Protein AF-R4X278-F1 (afdb_monomer_lite)

Foldseek 3Di:
DDDDDDPPPPDDPPPDPPLCFPLNPDPAQDADALLLLLLLLLLLLVPDDLFQVLLQLCQLLVLLVHDPVLSLLLSLLSVVVSLCSPQAQFDHVVSSVVSSVVDDQDPDSQSSVVSNLVSLSNNLRLLVVLLVLCVVQVDDPPRDPVSVVVSQVSNCRHHHVNDDGGDSVSSNVVSCQCCPPPHSSVVSSVSSRSSVVSCVVSVVDDRGRGDPPRGDPPVSVVVSVVVSVVVVVVCSHPHHDDPPDDDDDDDDDDDDDDDDDDDDDDDDDDDDDDDDDDDDDDDD

Structure (mmCIF, N/CA/C/O backbone):
data_AF-R4X278-F1
#
_entry.id   AF-R4X278-F1
#
loop_
_atom_site.group_PDB
_atom_site.id
_atom_site.type_symbol
_atom_site.label_atom_id
_atom_site.label_alt_id
_atom_site.label_comp_id
_atom_site.label_asym_id
_atom_site.label_entity_id
_atom_site.label_seq_id
_atom_site.pdbx_PDB_ins_code
_atom_site.Cartn_x
_atom_site.Cartn_y
_atom_site.Cartn_z
_atom_site.occupancy
_atom_site.B_iso_or_equiv
_atom_site.auth_seq_id
_atom_site.auth_comp_id
_atom_site.auth_asym_id
_atom_site.auth_atom_id
_atom_site.pdbx_PDB_model_num
ATOM 1 N N . ALA A 1 1 ? 44.239 -4.809 53.813 1.00 46.56 1 ALA A N 1
ATOM 2 C CA . ALA A 1 1 ? 43.904 -3.980 52.643 1.00 46.56 1 ALA A CA 1
ATOM 3 C C . ALA A 1 1 ? 42.764 -4.659 51.892 1.00 46.56 1 ALA A C 1
ATOM 5 O O . ALA A 1 1 ? 43.000 -5.640 51.202 1.00 46.56 1 ALA A O 1
ATOM 6 N N . LEU A 1 2 ? 41.526 -4.216 52.129 1.00 38.91 2 LEU A N 1
ATOM 7 C CA . LEU A 1 2 ? 40.391 -4.497 51.248 1.00 38.91 2 LEU A CA 1
ATOM 8 C C . LEU A 1 2 ? 40.407 -3.449 50.131 1.00 38.91 2 LEU A C 1
ATOM 10 O O . LEU A 1 2 ? 40.604 -2.276 50.438 1.00 38.91 2 LEU A O 1
ATOM 14 N N . CYS A 1 3 ? 40.176 -3.867 48.888 1.00 36.56 3 CYS A N 1
ATOM 15 C CA . CYS A 1 3 ? 39.104 -3.334 48.041 1.00 36.56 3 CYS A CA 1
ATOM 16 C C . CYS A 1 3 ? 39.063 -4.094 46.709 1.00 36.56 3 CYS A C 1
ATOM 18 O O . CYS A 1 3 ? 40.049 -4.188 45.983 1.00 36.56 3 CYS A O 1
ATOM 20 N N . CYS A 1 4 ? 37.888 -4.653 46.439 1.00 40.22 4 CYS A N 1
ATOM 21 C CA . CYS A 1 4 ? 37.488 -5.347 45.229 1.00 40.22 4 CYS A CA 1
ATOM 22 C C . CYS A 1 4 ? 37.537 -4.411 44.014 1.00 40.22 4 CYS A C 1
ATOM 24 O O . CYS A 1 4 ? 36.996 -3.308 44.075 1.00 40.22 4 CYS A O 1
ATOM 26 N N . VAL A 1 5 ? 38.079 -4.878 42.889 1.00 45.38 5 VAL A N 1
ATOM 27 C CA . VAL A 1 5 ? 37.794 -4.290 41.575 1.00 45.38 5 VAL A CA 1
ATOM 28 C C . VAL A 1 5 ? 36.967 -5.311 40.811 1.00 45.38 5 VAL A C 1
ATOM 30 O O . VAL A 1 5 ? 37.473 -6.322 40.331 1.00 45.38 5 VAL A O 1
ATOM 33 N N . LEU A 1 6 ? 35.660 -5.060 40.779 1.00 39.38 6 LEU A N 1
ATOM 34 C CA . LEU A 1 6 ? 34.736 -5.712 39.867 1.00 39.38 6 LEU A CA 1
ATOM 35 C C . LEU A 1 6 ? 35.141 -5.318 38.445 1.00 39.38 6 LEU A C 1
ATOM 37 O O . LEU A 1 6 ? 35.163 -4.135 38.105 1.00 39.38 6 LEU A O 1
ATOM 41 N N . ALA A 1 7 ? 35.467 -6.315 37.629 1.00 38.38 7 ALA A N 1
ATOM 42 C CA . ALA A 1 7 ? 35.544 -6.158 36.191 1.00 38.38 7 ALA A CA 1
ATOM 43 C C . ALA A 1 7 ? 34.135 -5.831 35.682 1.00 38.38 7 ALA A C 1
ATOM 45 O O . ALA A 1 7 ? 33.271 -6.702 35.598 1.00 38.38 7 ALA A O 1
ATOM 46 N N . VAL A 1 8 ? 33.893 -4.558 35.381 1.00 40.25 8 VAL A N 1
ATOM 47 C CA . VAL A 1 8 ? 32.763 -4.161 34.548 1.00 40.25 8 VAL A CA 1
ATOM 48 C C . VAL A 1 8 ? 33.128 -4.590 33.134 1.00 40.25 8 VAL A C 1
ATOM 50 O O . VAL A 1 8 ? 33.961 -3.969 32.477 1.00 40.25 8 VAL A O 1
ATOM 53 N N . THR A 1 9 ? 32.541 -5.693 32.681 1.00 36.94 9 THR A N 1
ATOM 54 C CA . THR A 1 9 ? 32.458 -6.000 31.257 1.00 36.94 9 THR A CA 1
ATOM 55 C C . THR A 1 9 ? 31.645 -4.880 30.620 1.00 36.94 9 THR A C 1
ATOM 57 O O . THR A 1 9 ? 30.428 -4.815 30.788 1.00 36.94 9 THR A O 1
ATOM 60 N N . SER A 1 10 ? 32.339 -3.952 29.964 1.00 33.22 10 SER A N 1
ATOM 61 C CA . SER A 1 10 ? 31.734 -2.972 29.073 1.00 33.22 10 SER A CA 1
ATOM 62 C C . SER A 1 10 ? 31.028 -3.744 27.967 1.00 33.22 10 SER A C 1
ATOM 64 O O . SER A 1 10 ? 31.679 -4.295 27.083 1.00 33.22 10 SER A O 1
ATOM 66 N N . SER A 1 11 ? 29.706 -3.840 28.055 1.00 35.47 11 SER A N 1
ATOM 67 C CA . SER A 1 11 ? 28.875 -4.263 26.939 1.00 35.47 11 SER A CA 1
ATOM 68 C C . SER A 1 11 ? 29.052 -3.231 25.831 1.00 35.47 11 SER A C 1
ATOM 70 O O . SER A 1 11 ? 28.619 -2.088 25.983 1.00 35.47 11 SER A O 1
ATOM 72 N N . ASP A 1 12 ? 29.721 -3.617 24.747 1.00 33.28 12 ASP A N 1
ATOM 73 C CA . ASP A 1 12 ? 29.687 -2.860 23.499 1.00 33.28 12 ASP A CA 1
ATOM 74 C C . ASP A 1 12 ? 28.222 -2.554 23.146 1.00 33.28 12 ASP A C 1
ATOM 76 O O . ASP A 1 12 ? 27.387 -3.469 23.162 1.00 33.28 12 ASP A O 1
ATOM 80 N N . PRO A 1 13 ? 27.860 -1.302 22.822 1.00 40.88 13 PRO A N 1
ATOM 81 C CA . PRO A 1 13 ? 26.586 -1.067 22.181 1.00 40.88 13 PRO A CA 1
ATOM 82 C C . PRO A 1 13 ? 26.631 -1.744 20.810 1.00 40.88 13 PRO A C 1
ATOM 84 O O . PRO A 1 13 ? 27.528 -1.510 20.005 1.00 40.88 13 PRO A O 1
ATOM 87 N N . GLN A 1 14 ? 25.649 -2.609 20.570 1.00 38.38 14 GLN A N 1
ATOM 88 C CA . GLN A 1 14 ? 25.346 -3.211 19.278 1.00 38.38 14 GLN A CA 1
ATOM 89 C C . GLN A 1 14 ? 25.137 -2.097 18.237 1.00 38.38 14 GLN A C 1
ATOM 91 O O . GLN A 1 14 ? 24.024 -1.617 18.028 1.00 38.38 14 GLN A O 1
ATOM 96 N N . THR A 1 15 ? 26.203 -1.679 17.560 1.00 40.69 15 THR A N 1
ATOM 97 C CA . THR A 1 15 ? 26.120 -0.869 16.342 1.00 40.69 15 THR A CA 1
ATOM 98 C C . THR A 1 15 ? 25.761 -1.802 15.189 1.00 40.69 15 THR A C 1
ATOM 100 O O . THR A 1 15 ? 26.579 -2.138 14.335 1.00 40.69 15 THR A O 1
ATOM 103 N N . GLY A 1 16 ? 24.516 -2.283 15.191 1.00 36.75 16 GLY A N 1
ATOM 104 C CA . GLY A 1 16 ? 23.904 -2.752 13.955 1.00 36.75 16 GLY A CA 1
ATOM 105 C C . GLY A 1 16 ? 23.825 -1.580 12.968 1.00 36.75 16 GLY A C 1
ATOM 106 O O . GLY A 1 16 ? 23.730 -0.429 13.408 1.00 36.75 16 GLY A O 1
ATOM 107 N N . PRO A 1 17 ? 23.890 -1.825 11.648 1.00 35.50 17 PRO A N 1
ATOM 108 C CA . PRO A 1 17 ? 23.679 -0.766 10.670 1.00 35.50 17 PRO A CA 1
ATOM 109 C C . PRO A 1 17 ? 22.346 -0.077 10.973 1.00 35.50 17 PRO A C 1
ATOM 111 O O . PRO A 1 17 ? 21.322 -0.742 11.137 1.00 35.50 17 PRO A O 1
ATOM 114 N N . ILE A 1 18 ? 22.370 1.252 11.089 1.00 38.06 18 ILE A N 1
ATOM 115 C CA . ILE A 1 18 ? 21.166 2.065 11.251 1.00 38.06 18 ILE A CA 1
ATOM 116 C C . ILE A 1 18 ? 20.380 1.926 9.946 1.00 38.06 18 ILE A C 1
ATOM 118 O O . ILE A 1 18 ? 20.641 2.627 8.971 1.00 38.06 18 ILE A O 1
ATOM 122 N N . VAL A 1 19 ? 19.445 0.980 9.907 1.00 42.69 19 VAL A N 1
ATOM 123 C CA . VAL A 1 19 ? 18.459 0.888 8.833 1.00 42.69 19 VAL A CA 1
ATOM 124 C C . VAL A 1 19 ? 17.459 2.005 9.091 1.00 42.69 19 VAL A C 1
ATOM 126 O O . VAL A 1 19 ? 16.477 1.814 9.801 1.00 42.69 19 VAL A O 1
ATOM 129 N N . VAL A 1 20 ? 17.738 3.197 8.567 1.00 44.12 20 VAL A N 1
ATOM 130 C CA . VAL A 1 20 ? 16.727 4.255 8.493 1.00 44.12 20 VAL A CA 1
ATOM 131 C C . VAL A 1 20 ? 15.657 3.731 7.544 1.00 44.12 20 VAL A C 1
ATOM 133 O O . VAL A 1 20 ? 15.924 3.592 6.356 1.00 44.12 20 VAL A O 1
ATOM 136 N N . ARG A 1 21 ? 14.474 3.353 8.031 1.00 54.88 21 ARG A N 1
ATOM 137 C CA . ARG A 1 21 ? 13.379 3.012 7.115 1.00 54.88 21 ARG A CA 1
ATOM 138 C C . ARG A 1 21 ? 12.768 4.302 6.595 1.00 54.88 21 ARG A C 1
ATOM 140 O O . ARG A 1 21 ? 12.774 5.329 7.276 1.00 54.88 21 ARG A O 1
ATOM 147 N N . VAL A 1 22 ? 12.210 4.294 5.393 1.00 55.19 22 VAL A N 1
ATOM 148 C CA . VAL A 1 22 ? 11.574 5.505 4.859 1.00 55.19 22 VAL A CA 1
ATOM 149 C C . VAL A 1 22 ? 10.279 5.823 5.600 1.00 55.19 22 VAL A C 1
ATOM 151 O O . VAL A 1 22 ? 9.914 6.998 5.721 1.00 55.19 22 VAL A O 1
ATOM 154 N N . ILE A 1 23 ? 9.674 4.813 6.219 1.00 56.19 23 ILE A N 1
ATOM 155 C CA . ILE A 1 23 ? 8.656 4.959 7.265 1.00 56.19 23 ILE A CA 1
ATOM 156 C C . ILE A 1 23 ? 9.179 5.496 8.613 1.00 56.19 23 ILE A C 1
ATOM 158 O O . ILE A 1 23 ? 8.372 5.867 9.448 1.00 56.19 23 ILE A O 1
ATOM 162 N N . ASP A 1 24 ? 10.488 5.594 8.860 1.00 53.75 24 ASP A N 1
ATOM 163 C CA . ASP A 1 24 ? 11.033 6.144 10.119 1.00 53.75 24 ASP A CA 1
ATOM 164 C C . ASP A 1 24 ? 11.301 7.666 10.020 1.00 53.75 24 ASP A C 1
ATOM 166 O O . ASP A 1 24 ? 11.650 8.317 11.001 1.00 53.75 24 ASP A O 1
ATOM 170 N N . THR A 1 25 ? 11.126 8.271 8.835 1.00 50.78 25 THR A N 1
ATOM 171 C CA . THR A 1 25 ? 11.508 9.677 8.563 1.00 50.78 25 THR A CA 1
ATOM 172 C C . THR A 1 25 ? 10.416 10.721 8.814 1.00 50.78 25 THR A C 1
ATOM 174 O O . THR A 1 25 ? 10.674 11.909 8.617 1.00 50.78 25 THR A O 1
ATOM 177 N N . VAL A 1 26 ? 9.203 10.338 9.239 1.00 51.91 26 VAL A N 1
ATOM 178 C CA . VAL A 1 26 ? 8.135 11.316 9.536 1.00 51.91 26 VAL A CA 1
ATOM 179 C C . VAL A 1 26 ? 7.777 11.292 11.023 1.00 51.91 26 VAL A C 1
ATOM 181 O O . VAL A 1 26 ? 7.266 10.284 11.503 1.00 51.91 26 VAL A O 1
ATOM 184 N N . PRO A 1 27 ? 7.997 12.400 11.754 1.00 45.91 27 PRO A N 1
ATOM 185 C CA . PRO A 1 27 ? 7.759 12.471 13.197 1.00 45.91 27 PRO A CA 1
ATOM 186 C C . PRO A 1 27 ? 6.272 12.583 13.592 1.00 45.91 27 PRO A C 1
ATOM 188 O O . PRO A 1 27 ? 5.959 12.544 14.780 1.00 45.91 27 PRO A O 1
ATOM 191 N N . ALA A 1 28 ? 5.349 12.716 12.632 1.00 53.97 28 ALA A N 1
ATOM 192 C CA . ALA A 1 28 ? 3.904 12.747 12.863 1.00 53.97 28 ALA A CA 1
ATOM 193 C C . ALA A 1 28 ? 3.136 12.216 11.635 1.00 53.97 28 ALA A C 1
ATOM 195 O O . ALA A 1 28 ? 3.579 12.448 10.509 1.00 53.97 28 ALA A O 1
ATOM 196 N N . PRO A 1 29 ? 1.986 11.532 11.801 1.00 52.34 29 PRO A N 1
ATOM 197 C CA . PRO A 1 29 ? 1.144 11.182 10.663 1.00 52.34 29 PRO A CA 1
ATOM 198 C C . PRO A 1 29 ? 0.749 12.471 9.917 1.00 52.34 29 PRO A C 1
ATOM 200 O O . PRO A 1 29 ? 0.387 13.452 10.568 1.00 52.34 29 PRO A O 1
ATOM 203 N N . PRO A 1 30 ? 0.843 12.509 8.577 1.00 61.34 30 PRO A N 1
ATOM 204 C CA . PRO A 1 30 ? 0.487 13.698 7.803 1.00 61.34 30 PRO A CA 1
ATOM 205 C C . PRO A 1 30 ? -0.982 14.076 8.025 1.00 61.34 30 PRO A C 1
ATOM 207 O O . PRO A 1 30 ? -1.802 13.217 8.352 1.00 61.34 30 PRO A O 1
ATOM 210 N N . ASP A 1 31 ? -1.352 15.336 7.802 1.00 67.56 31 ASP A N 1
ATOM 211 C CA . ASP A 1 31 ? -2.762 15.747 7.837 1.00 67.56 31 ASP A CA 1
ATOM 212 C C . ASP A 1 31 ? -3.608 14.889 6.879 1.00 67.56 31 ASP A C 1
ATOM 214 O O . ASP A 1 31 ? -3.133 14.451 5.828 1.00 67.56 31 ASP A O 1
ATOM 218 N N . GLY A 1 32 ? -4.854 14.591 7.253 1.00 80.06 32 GLY A N 1
ATOM 219 C CA . GLY A 1 32 ? -5.785 13.800 6.439 1.00 80.06 32 GLY A CA 1
ATOM 220 C C . GLY A 1 32 ? -6.281 12.523 7.117 1.00 80.06 32 GLY A C 1
ATOM 221 O O . GLY A 1 32 ? -6.293 12.415 8.340 1.00 80.06 32 GLY A O 1
ATOM 222 N N . PHE A 1 33 ? -6.722 11.555 6.310 1.00 87.56 33 PHE A N 1
ATOM 223 C CA . PHE A 1 33 ? -7.459 10.380 6.783 1.00 87.56 33 PHE A CA 1
ATOM 224 C C . PHE A 1 33 ? -7.007 9.103 6.074 1.00 87.56 33 PHE A C 1
ATOM 226 O O . PHE A 1 33 ? -6.758 9.130 4.869 1.00 87.56 33 PHE A O 1
ATOM 233 N N . LEU A 1 34 ? -7.012 7.970 6.784 1.00 88.88 34 LEU A N 1
ATOM 234 C CA . LEU A 1 34 ? -6.660 6.658 6.227 1.00 88.88 34 LEU A CA 1
ATOM 235 C C . LEU A 1 34 ? -7.507 6.311 4.998 1.00 88.88 34 LEU A C 1
ATOM 237 O O . LEU A 1 34 ? -6.990 5.799 4.010 1.00 88.88 34 LEU A O 1
ATOM 241 N N . TYR A 1 35 ? -8.797 6.645 5.036 1.00 88.56 35 TYR A N 1
ATOM 242 C CA . TYR A 1 35 ? -9.698 6.507 3.896 1.00 88.56 35 TYR A CA 1
ATOM 243 C C . TYR A 1 35 ? -9.196 7.222 2.634 1.00 88.56 35 TYR A C 1
ATOM 245 O O . TYR A 1 35 ? -9.256 6.661 1.542 1.00 88.56 35 TYR A O 1
ATOM 253 N N . ALA A 1 36 ? -8.695 8.452 2.775 1.00 88.69 36 ALA A N 1
ATOM 254 C CA . ALA A 1 36 ? -8.199 9.228 1.644 1.00 88.69 36 ALA A CA 1
ATOM 255 C C . ALA A 1 36 ? -6.910 8.616 1.082 1.00 88.69 36 ALA A C 1
ATOM 257 O O . ALA A 1 36 ? -6.751 8.541 -0.136 1.00 88.69 36 ALA A O 1
ATOM 258 N N . ASP A 1 37 ? -6.031 8.116 1.953 1.00 91.56 37 ASP A N 1
ATOM 259 C CA . ASP A 1 37 ? -4.793 7.455 1.537 1.00 91.56 37 ASP A CA 1
ATOM 260 C C . ASP A 1 37 ? -5.070 6.126 0.819 1.00 91.56 37 ASP A C 1
ATOM 262 O O . ASP A 1 37 ? -4.475 5.869 -0.231 1.00 91.56 37 ASP A O 1
ATOM 266 N N . MET A 1 38 ? -6.026 5.329 1.315 1.00 92.25 38 MET A N 1
ATOM 267 C CA . MET A 1 38 ? -6.502 4.107 0.653 1.00 92.25 38 MET A CA 1
ATOM 268 C C . MET A 1 38 ? -7.157 4.406 -0.698 1.00 92.25 38 MET A C 1
ATOM 270 O O . MET A 1 38 ? -6.876 3.718 -1.678 1.00 92.25 38 MET A O 1
ATOM 274 N N . ALA A 1 39 ? -7.993 5.446 -0.781 1.00 91.56 39 ALA A N 1
ATOM 275 C CA . ALA A 1 39 ? -8.612 5.867 -2.036 1.00 91.56 39 ALA A CA 1
ATOM 276 C C . ALA A 1 39 ? -7.574 6.356 -3.052 1.00 91.56 39 ALA A C 1
ATOM 278 O O . ALA A 1 39 ? -7.665 6.013 -4.230 1.00 91.56 39 ALA A O 1
ATOM 279 N N . LYS A 1 40 ? -6.557 7.101 -2.606 1.00 93.00 40 LYS A N 1
ATOM 280 C CA . LYS A 1 40 ? -5.455 7.559 -3.458 1.00 93.00 40 LYS A CA 1
ATOM 281 C C . LYS A 1 40 ? -4.593 6.398 -3.943 1.00 93.00 40 LYS A C 1
ATOM 283 O O . LYS A 1 40 ? -4.272 6.353 -5.131 1.00 93.00 40 LYS A O 1
ATOM 288 N N . PHE A 1 41 ? -4.279 5.438 -3.071 1.00 94.94 41 PHE A N 1
ATOM 289 C CA . PHE A 1 41 ? -3.585 4.210 -3.457 1.00 94.94 41 PHE A CA 1
ATOM 290 C C . PHE A 1 41 ? -4.375 3.452 -4.526 1.00 94.94 41 PHE A C 1
ATOM 292 O O . PHE A 1 41 ? -3.855 3.199 -5.612 1.00 94.94 41 PHE A O 1
ATOM 299 N N . TYR A 1 42 ? -5.649 3.167 -4.239 1.00 94.50 42 TYR A N 1
ATOM 300 C CA . TYR A 1 42 ? -6.570 2.480 -5.141 1.00 94.50 42 TYR A CA 1
ATOM 301 C C . TYR A 1 42 ? -6.642 3.181 -6.505 1.00 94.50 42 TYR A C 1
ATOM 303 O O . TYR A 1 42 ? -6.381 2.562 -7.535 1.00 94.50 42 TYR A O 1
ATOM 311 N N . ALA A 1 43 ? -6.921 4.489 -6.512 1.00 93.44 43 ALA A N 1
ATOM 312 C CA . ALA A 1 43 ? -7.033 5.282 -7.733 1.00 93.44 43 ALA A CA 1
ATOM 313 C C . ALA A 1 43 ? -5.739 5.241 -8.547 1.00 93.44 43 ALA A C 1
ATOM 315 O O . ALA A 1 43 ? -5.772 5.106 -9.767 1.00 93.44 43 ALA A O 1
ATOM 316 N N . THR A 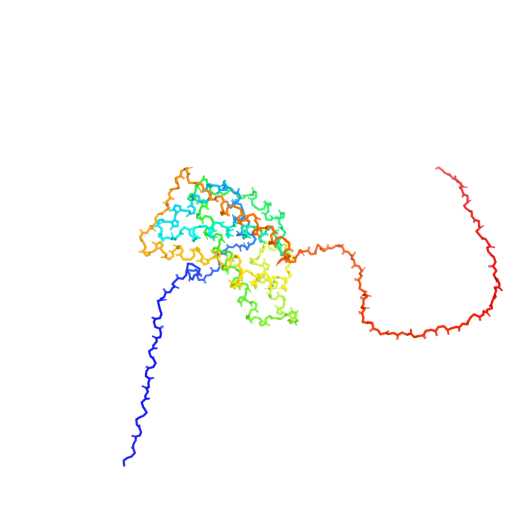1 44 ? -4.590 5.331 -7.873 1.00 95.12 44 THR A N 1
ATOM 317 C CA . THR A 1 44 ? -3.293 5.344 -8.546 1.00 95.12 44 THR A CA 1
ATOM 318 C C . THR A 1 44 ? -2.988 3.990 -9.189 1.00 95.12 44 THR A C 1
ATOM 320 O O . THR A 1 44 ? -2.618 3.969 -10.362 1.00 95.12 44 THR A O 1
ATOM 323 N N . VAL A 1 45 ? -3.197 2.872 -8.480 1.00 95.06 45 VAL A N 1
ATOM 324 C CA . VAL A 1 45 ? -2.993 1.516 -9.031 1.00 95.06 45 VAL A CA 1
ATOM 325 C C . VAL A 1 45 ? -3.908 1.265 -10.232 1.00 95.06 45 VAL A C 1
ATOM 327 O O . VAL A 1 45 ? -3.432 0.807 -11.267 1.00 95.06 45 VAL A O 1
ATOM 330 N N . GLU A 1 46 ? -5.195 1.600 -10.124 1.00 92.69 46 GLU A N 1
ATOM 331 C CA . GLU A 1 46 ? -6.178 1.391 -11.202 1.00 92.69 46 GLU A CA 1
ATOM 332 C C . GLU A 1 46 ? -5.962 2.342 -12.398 1.00 92.69 46 GLU A C 1
ATOM 334 O O . GLU A 1 46 ? -6.411 2.060 -13.505 1.00 92.69 46 GLU A O 1
ATOM 339 N N . SER A 1 47 ? -5.249 3.459 -12.210 1.00 92.62 47 SER A N 1
ATOM 340 C CA . SER A 1 47 ? -4.939 4.413 -13.288 1.00 92.62 47 SER A CA 1
ATOM 341 C C . SER A 1 47 ? -3.796 3.996 -14.212 1.00 92.62 47 SER A C 1
ATOM 343 O O . SER A 1 47 ? -3.517 4.692 -15.198 1.00 92.62 47 SER A O 1
ATOM 345 N N . PHE A 1 48 ? -3.078 2.929 -13.866 1.00 93.50 48 PHE A N 1
ATOM 346 C CA . PHE A 1 48 ? -2.044 2.362 -14.714 1.00 93.50 48 PHE A CA 1
ATOM 347 C C . PHE A 1 48 ? -2.590 1.175 -15.500 1.00 93.50 48 PHE A C 1
ATOM 349 O O . PHE A 1 48 ? -3.242 0.285 -14.957 1.00 93.50 48 PHE A O 1
ATOM 356 N N . GLU A 1 49 ? -2.198 1.083 -16.768 1.00 93.31 49 GLU A 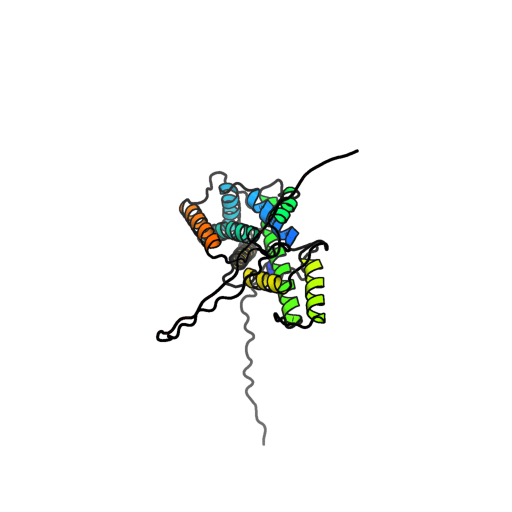N 1
ATOM 357 C CA . GLU A 1 49 ? -2.227 -0.203 -17.453 1.00 93.31 49 GLU A CA 1
ATOM 358 C C . GLU A 1 49 ? -1.259 -1.180 -16.770 1.00 93.31 49 GLU A C 1
ATOM 360 O O . GLU A 1 49 ? -0.163 -0.799 -16.356 1.00 93.31 49 GLU A O 1
ATOM 365 N N . LYS A 1 50 ? -1.630 -2.464 -16.691 1.00 94.75 50 LYS A N 1
ATOM 366 C CA . LYS A 1 50 ? -0.870 -3.497 -15.961 1.00 94.75 50 LYS A CA 1
ATOM 367 C C . LYS A 1 50 ? 0.615 -3.550 -16.361 1.00 94.75 50 LYS A C 1
ATOM 369 O O . LYS A 1 50 ? 1.490 -3.519 -15.498 1.00 94.75 50 LYS A O 1
ATOM 374 N N . ASN A 1 51 ? 0.901 -3.587 -17.667 1.00 96.50 51 ASN A N 1
ATOM 375 C CA . ASN A 1 51 ? 2.278 -3.587 -18.178 1.00 96.50 51 ASN A CA 1
ATOM 376 C C . ASN A 1 51 ? 3.004 -2.280 -17.860 1.00 96.50 51 ASN A C 1
ATOM 378 O O . ASN A 1 51 ? 4.177 -2.306 -17.505 1.00 96.50 51 ASN A O 1
ATOM 382 N N . LYS A 1 52 ? 2.297 -1.147 -17.928 1.00 96.44 52 LYS A N 1
ATOM 383 C CA . LYS A 1 52 ? 2.877 0.161 -17.642 1.00 96.44 52 LYS A CA 1
ATOM 384 C C . LYS A 1 52 ? 3.282 0.289 -16.176 1.00 96.44 52 LYS A C 1
ATOM 386 O O . LYS A 1 52 ? 4.399 0.721 -15.906 1.00 96.44 52 LYS A O 1
ATOM 391 N N . LEU A 1 53 ? 2.433 -0.151 -15.241 1.00 96.56 53 LEU A N 1
ATOM 392 C CA . LEU A 1 53 ? 2.780 -0.189 -13.817 1.00 96.56 53 LEU A CA 1
ATOM 393 C C . LEU A 1 53 ? 4.036 -1.033 -13.588 1.00 96.56 53 LEU A C 1
ATOM 395 O O . LEU A 1 53 ? 4.975 -0.574 -12.946 1.00 96.56 53 LEU A O 1
ATOM 399 N N . TYR A 1 54 ? 4.081 -2.243 -14.151 1.00 97.88 54 TYR A N 1
ATOM 400 C CA . TYR A 1 54 ? 5.252 -3.108 -14.029 1.00 97.88 54 TYR A CA 1
ATOM 401 C C . TYR A 1 54 ? 6.515 -2.464 -14.601 1.00 97.88 54 TYR A C 1
ATOM 403 O O . TYR A 1 54 ? 7.555 -2.493 -13.950 1.00 97.88 54 TYR A O 1
ATOM 411 N N . ALA A 1 55 ? 6.428 -1.844 -15.779 1.00 97.75 55 ALA A N 1
ATOM 412 C CA . ALA A 1 55 ? 7.556 -1.166 -16.405 1.00 97.75 55 ALA A CA 1
ATOM 413 C C . ALA A 1 55 ? 8.080 -0.015 -15.532 1.00 97.75 55 ALA A C 1
ATOM 415 O O . ALA A 1 55 ? 9.291 0.107 -15.351 1.00 97.75 55 ALA A O 1
ATOM 416 N N . VAL A 1 56 ? 7.184 0.782 -14.935 1.00 97.19 56 VAL A N 1
ATOM 417 C CA . VAL A 1 56 ? 7.540 1.866 -14.002 1.00 97.19 56 VAL A CA 1
ATOM 418 C C . VAL A 1 56 ? 8.239 1.319 -12.756 1.00 97.19 56 VAL A C 1
ATOM 420 O O . VAL A 1 56 ? 9.310 1.817 -12.399 1.00 97.19 56 VAL A O 1
ATOM 423 N N . ILE A 1 57 ? 7.677 0.283 -12.117 1.00 97.38 57 ILE A N 1
ATOM 424 C CA . ILE A 1 57 ? 8.305 -0.361 -10.953 1.00 97.38 57 ILE A CA 1
ATOM 425 C C . ILE A 1 57 ? 9.675 -0.916 -11.344 1.00 97.38 57 ILE A C 1
ATOM 427 O O . ILE A 1 57 ? 10.665 -0.576 -10.708 1.00 97.38 57 ILE A O 1
ATOM 431 N N . SER A 1 58 ? 9.748 -1.700 -12.421 1.00 97.56 58 SER A N 1
ATOM 432 C CA . SER A 1 58 ? 10.976 -2.322 -12.917 1.00 97.56 58 SER A CA 1
ATOM 433 C C . SER A 1 58 ? 12.071 -1.292 -13.188 1.00 97.56 58 SER A C 1
ATOM 435 O O . SER A 1 58 ? 13.181 -1.452 -12.691 1.00 97.56 58 SER A O 1
ATOM 437 N N . ALA A 1 59 ? 11.777 -0.222 -13.930 1.00 97.19 59 ALA A N 1
ATOM 438 C CA . ALA A 1 59 ? 12.770 0.796 -14.272 1.00 97.19 59 ALA A CA 1
ATOM 439 C C . ALA A 1 59 ? 13.369 1.460 -13.024 1.00 97.19 59 ALA A C 1
ATOM 441 O O . ALA A 1 59 ? 14.589 1.555 -12.894 1.00 97.19 59 ALA A O 1
ATOM 442 N N . ASN A 1 60 ? 12.519 1.849 -12.071 1.00 96.62 60 ASN A N 1
ATOM 443 C CA . ASN A 1 60 ? 12.965 2.520 -10.853 1.00 96.62 60 ASN A CA 1
ATOM 444 C C . ASN A 1 60 ? 13.690 1.554 -9.903 1.00 96.62 60 ASN A C 1
ATOM 446 O O . ASN A 1 60 ? 14.785 1.857 -9.432 1.00 96.62 60 ASN A O 1
ATOM 450 N N . PHE A 1 61 ? 13.129 0.370 -9.656 1.00 96.44 61 PHE A N 1
ATOM 451 C CA . PHE A 1 61 ? 13.711 -0.617 -8.744 1.00 96.44 61 PHE A CA 1
ATOM 452 C C . PHE A 1 61 ? 15.051 -1.148 -9.267 1.00 96.44 61 PHE A C 1
ATOM 454 O O . PHE A 1 61 ? 16.006 -1.246 -8.498 1.00 96.44 61 PHE A O 1
ATOM 461 N N . LYS A 1 62 ? 15.166 -1.427 -10.572 1.00 96.06 62 LYS A N 1
ATOM 462 C CA . LYS A 1 62 ? 16.431 -1.878 -11.176 1.00 96.06 62 LYS A CA 1
ATOM 463 C C . LYS A 1 62 ? 17.495 -0.792 -11.185 1.00 96.06 62 LYS A C 1
ATOM 465 O O . LYS A 1 62 ? 18.664 -1.108 -10.986 1.00 96.06 62 LYS A O 1
ATOM 470 N N . ALA A 1 63 ? 17.115 0.475 -11.364 1.00 94.88 63 ALA A N 1
ATOM 471 C CA . ALA A 1 63 ? 18.056 1.580 -11.197 1.00 94.88 63 ALA A CA 1
ATOM 472 C C . ALA A 1 63 ? 18.639 1.594 -9.774 1.00 94.88 63 ALA A C 1
ATOM 474 O O . ALA A 1 63 ? 19.842 1.771 -9.603 1.00 94.88 63 ALA A O 1
ATOM 475 N N . ALA A 1 64 ? 17.813 1.296 -8.768 1.00 94.38 64 ALA A N 1
ATOM 476 C CA . ALA A 1 64 ? 18.238 1.079 -7.385 1.00 94.38 64 ALA A CA 1
ATOM 477 C C . ALA A 1 64 ? 18.840 -0.323 -7.121 1.00 94.38 64 ALA A C 1
ATOM 479 O O . ALA A 1 64 ? 18.905 -0.756 -5.975 1.00 94.38 64 ALA A O 1
ATOM 480 N N . GLN A 1 65 ? 19.257 -1.057 -8.160 1.00 94.50 65 GLN A N 1
ATOM 481 C CA . GLN A 1 65 ? 19.881 -2.387 -8.072 1.00 94.50 65 GLN A CA 1
ATOM 482 C C . GLN A 1 65 ? 19.051 -3.455 -7.331 1.00 94.50 65 GLN A C 1
ATOM 484 O O . GLN A 1 65 ? 19.593 -4.435 -6.818 1.00 94.50 65 GLN A O 1
ATOM 4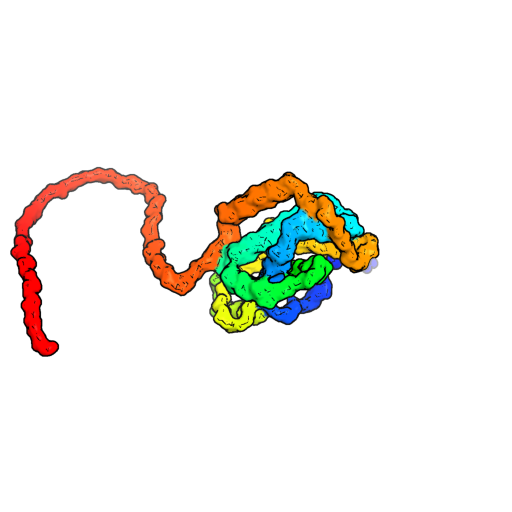89 N N . MET A 1 66 ? 17.727 -3.305 -7.284 1.00 95.19 66 MET A N 1
ATOM 490 C CA . MET A 1 66 ? 16.835 -4.356 -6.793 1.00 95.19 66 MET A CA 1
ATOM 491 C C . MET A 1 66 ? 16.789 -5.528 -7.785 1.00 95.19 66 MET A C 1
ATOM 493 O O . MET A 1 66 ? 16.881 -5.341 -9.000 1.00 95.19 66 MET A O 1
ATOM 497 N N . THR A 1 67 ? 16.607 -6.745 -7.269 1.00 96.06 67 THR A N 1
ATOM 498 C CA . THR A 1 67 ? 16.502 -7.958 -8.092 1.00 96.06 67 THR A CA 1
ATOM 499 C C . THR A 1 67 ? 15.167 -8.033 -8.839 1.00 96.06 67 THR A C 1
ATOM 501 O O . THR A 1 67 ? 14.168 -7.448 -8.413 1.00 96.06 67 THR A O 1
ATOM 504 N N . ASP A 1 68 ? 15.114 -8.819 -9.920 1.00 96.06 68 ASP A N 1
ATOM 505 C CA . ASP A 1 68 ? 13.863 -9.103 -10.643 1.00 96.06 68 ASP A CA 1
ATOM 506 C C . ASP A 1 68 ? 12.795 -9.724 -9.734 1.00 96.06 68 ASP A C 1
ATOM 508 O O . ASP A 1 68 ? 11.612 -9.413 -9.851 1.00 96.06 68 ASP A O 1
ATOM 512 N N . GLU A 1 69 ? 13.209 -10.560 -8.779 1.00 96.19 69 GLU A N 1
ATOM 513 C CA . GLU A 1 69 ? 12.315 -11.119 -7.765 1.00 96.19 69 GLU A CA 1
ATOM 514 C C . GLU A 1 69 ? 11.645 -10.010 -6.943 1.00 96.19 69 GLU A C 1
ATOM 516 O O . GLU A 1 69 ? 10.425 -10.007 -6.796 1.00 96.19 69 GLU A O 1
ATOM 521 N N . LYS A 1 70 ? 12.407 -9.010 -6.480 1.00 95.69 70 LYS A N 1
ATOM 522 C CA . LYS A 1 70 ? 11.866 -7.875 -5.714 1.00 95.69 70 LYS A CA 1
ATOM 523 C C . LYS A 1 70 ? 10.934 -7.001 -6.552 1.00 95.69 70 LYS A C 1
ATOM 525 O O . LYS A 1 70 ? 9.906 -6.562 -6.042 1.00 95.69 70 LYS A O 1
ATOM 530 N N . VAL A 1 71 ? 11.249 -6.795 -7.832 1.00 96.69 71 VAL A N 1
ATOM 531 C CA . VAL A 1 71 ? 10.360 -6.108 -8.788 1.00 96.69 71 VAL A CA 1
ATOM 532 C C . VAL A 1 71 ? 9.029 -6.853 -8.914 1.00 96.69 71 VAL A C 1
ATOM 534 O O . VAL A 1 71 ? 7.961 -6.252 -8.771 1.00 96.69 71 VAL A O 1
ATOM 537 N N . ASN A 1 72 ? 9.090 -8.165 -9.150 1.00 97.38 72 ASN A N 1
ATOM 538 C CA . ASN A 1 72 ? 7.913 -9.012 -9.325 1.00 97.38 72 ASN A CA 1
ATOM 539 C C . ASN A 1 72 ? 7.059 -9.053 -8.054 1.00 97.38 72 ASN A C 1
ATOM 541 O O . ASN A 1 72 ? 5.838 -8.906 -8.127 1.00 97.38 72 ASN A O 1
ATOM 545 N N . GLU A 1 73 ? 7.685 -9.207 -6.888 1.00 96.25 73 GLU A N 1
ATOM 546 C CA . GLU A 1 73 ? 6.976 -9.232 -5.613 1.00 96.25 73 GLU A CA 1
ATOM 547 C C . GLU A 1 73 ? 6.335 -7.884 -5.279 1.00 96.25 73 GLU A C 1
ATOM 549 O O . GLU A 1 73 ? 5.152 -7.860 -4.934 1.00 96.25 73 GLU A O 1
ATOM 554 N N . ALA A 1 74 ? 7.042 -6.761 -5.450 1.00 96.50 74 ALA A N 1
ATOM 555 C CA . ALA A 1 74 ? 6.466 -5.432 -5.241 1.00 96.50 74 ALA A CA 1
ATOM 556 C C . ALA A 1 74 ? 5.244 -5.206 -6.145 1.00 96.50 74 ALA A C 1
ATOM 558 O O . ALA A 1 74 ? 4.189 -4.775 -5.674 1.00 96.50 74 ALA A O 1
ATOM 559 N N . PHE A 1 75 ? 5.350 -5.577 -7.424 1.00 97.62 75 PHE A N 1
ATOM 560 C CA . PHE A 1 75 ? 4.244 -5.503 -8.375 1.00 97.62 75 PHE A CA 1
ATOM 561 C C . PHE A 1 75 ? 3.032 -6.341 -7.939 1.00 97.62 75 PHE A C 1
ATOM 563 O O . PHE A 1 75 ? 1.913 -5.823 -7.899 1.00 97.62 75 PHE A O 1
ATOM 570 N N . LYS A 1 76 ? 3.229 -7.613 -7.563 1.00 97.19 76 LYS A N 1
ATOM 571 C CA . LYS A 1 76 ? 2.132 -8.467 -7.075 1.00 97.19 76 LYS A CA 1
ATOM 572 C C . LYS A 1 76 ? 1.484 -7.883 -5.819 1.00 97.19 76 LYS A C 1
ATOM 574 O O . LYS A 1 76 ? 0.257 -7.839 -5.715 1.00 97.19 76 LYS A O 1
ATOM 579 N N . HIS A 1 77 ? 2.296 -7.401 -4.880 1.00 96.88 77 HIS A N 1
ATOM 580 C CA . HIS A 1 77 ? 1.815 -6.861 -3.613 1.00 96.88 77 HIS A CA 1
ATOM 581 C C . HIS A 1 77 ? 0.998 -5.576 -3.786 1.00 96.88 77 HIS A C 1
ATOM 583 O O . HIS A 1 77 ? 0.023 -5.402 -3.057 1.00 96.88 77 HIS A O 1
ATOM 589 N N . LEU A 1 78 ? 1.290 -4.733 -4.786 1.00 97.19 78 LEU A N 1
ATOM 590 C CA . LEU A 1 78 ? 0.434 -3.584 -5.118 1.00 97.19 78 LEU A CA 1
ATOM 591 C C . LEU A 1 78 ? -1.011 -4.022 -5.412 1.00 97.19 78 LEU A C 1
ATOM 593 O O . LEU A 1 78 ? -1.957 -3.472 -4.845 1.00 97.19 78 LEU A O 1
ATOM 597 N N . TYR A 1 79 ? -1.193 -5.058 -6.235 1.00 96.62 79 TYR A N 1
ATOM 598 C CA . TYR A 1 79 ? -2.523 -5.586 -6.557 1.00 96.62 79 TYR A CA 1
ATOM 599 C C . TYR A 1 79 ? -3.177 -6.327 -5.385 1.00 96.62 79 TYR A C 1
ATOM 601 O O . TYR A 1 79 ? -4.385 -6.196 -5.181 1.00 96.62 79 TYR A O 1
ATOM 609 N N . LYS A 1 80 ? -2.406 -7.065 -4.580 1.00 95.25 80 LYS A N 1
ATOM 610 C CA . LYS A 1 80 ? -2.930 -7.773 -3.394 1.00 95.25 80 LYS A CA 1
ATOM 611 C C . LYS A 1 80 ? -3.386 -6.811 -2.300 1.00 95.25 80 LYS A C 1
ATOM 613 O O . LYS A 1 80 ? -4.430 -7.034 -1.688 1.00 95.25 80 LYS A O 1
ATOM 618 N N . VAL A 1 81 ? -2.661 -5.711 -2.094 1.00 94.62 81 VAL A N 1
ATOM 619 C CA . VAL A 1 81 ? -3.090 -4.616 -1.209 1.00 94.62 81 VAL A CA 1
ATOM 620 C C . VAL A 1 81 ? -4.327 -3.926 -1.773 1.00 94.62 81 VAL A C 1
ATOM 622 O O . VAL A 1 81 ? -5.260 -3.652 -1.025 1.00 94.62 81 VAL A O 1
ATOM 625 N N . ASN A 1 82 ? -4.399 -3.721 -3.090 1.00 93.19 82 ASN A N 1
ATOM 626 C CA . ASN A 1 82 ? -5.599 -3.178 -3.723 1.00 93.19 82 ASN A CA 1
ATOM 627 C C . ASN A 1 82 ? -6.831 -4.082 -3.481 1.00 93.19 82 ASN A C 1
ATOM 629 O O . ASN A 1 82 ? -7.914 -3.596 -3.158 1.00 93.19 82 ASN A O 1
ATOM 633 N N . ALA A 1 83 ? -6.664 -5.408 -3.545 1.00 91.38 83 ALA A N 1
ATOM 634 C CA . ALA A 1 83 ? -7.705 -6.373 -3.179 1.00 91.38 83 ALA A CA 1
ATOM 635 C C . ALA A 1 83 ? -8.037 -6.365 -1.674 1.00 91.38 83 ALA A C 1
ATOM 637 O O . ALA A 1 83 ? -9.206 -6.467 -1.305 1.00 91.38 83 ALA A O 1
ATOM 638 N N . LEU A 1 84 ? -7.040 -6.184 -0.802 1.00 89.25 84 LEU A N 1
ATOM 639 C CA . LEU A 1 84 ? -7.244 -6.040 0.643 1.00 89.25 84 LEU A CA 1
ATOM 640 C C . LEU A 1 84 ? -8.071 -4.786 0.978 1.00 89.25 84 LEU A C 1
ATOM 642 O O . LEU A 1 84 ? -8.954 -4.840 1.829 1.00 89.25 84 LEU A O 1
ATOM 646 N N . ILE A 1 85 ? -7.825 -3.674 0.277 1.00 88.94 85 ILE A N 1
ATOM 647 C CA . ILE A 1 85 ? -8.602 -2.432 0.397 1.00 88.94 85 ILE A CA 1
ATOM 648 C C . ILE A 1 85 ? -10.051 -2.649 -0.065 1.00 88.94 85 ILE A C 1
ATOM 650 O O . ILE A 1 85 ? -10.970 -2.225 0.631 1.00 88.94 85 ILE A O 1
ATOM 654 N N . LYS A 1 86 ? -10.269 -3.358 -1.184 1.00 87.25 86 LYS A N 1
ATOM 655 C CA . LYS A 1 86 ? -11.614 -3.720 -1.683 1.00 87.25 86 LYS A CA 1
ATOM 656 C C . LYS A 1 86 ? -12.428 -4.520 -0.662 1.00 87.25 86 LYS A C 1
ATOM 658 O O . LYS A 1 86 ? -13.637 -4.343 -0.575 1.00 87.25 86 LYS A O 1
ATOM 663 N N . GLY A 1 87 ? -11.768 -5.399 0.088 1.00 80.50 87 GLY A N 1
ATOM 664 C CA . GLY A 1 87 ? -12.411 -6.233 1.101 1.00 80.50 87 GLY A CA 1
ATOM 665 C C . GLY A 1 87 ? -12.556 -5.584 2.477 1.00 80.50 87 GLY A C 1
ATOM 666 O O . GLY A 1 87 ? -13.127 -6.224 3.349 1.00 80.50 87 GLY A O 1
ATOM 667 N N . ASN A 1 88 ? -12.027 -4.374 2.709 1.00 75.69 88 ASN A N 1
ATOM 668 C CA . ASN A 1 88 ? -11.872 -3.800 4.050 1.00 75.69 88 ASN A CA 1
ATOM 669 C C . ASN A 1 88 ? -13.214 -3.737 4.827 1.00 75.69 88 ASN A C 1
ATOM 671 O O . ASN A 1 88 ? -14.170 -3.150 4.319 1.00 75.69 88 ASN A O 1
ATOM 675 N N . PRO A 1 89 ? -13.310 -4.257 6.074 1.00 70.44 89 PRO A N 1
ATOM 676 C CA . PRO A 1 89 ? -14.574 -4.279 6.818 1.00 70.44 89 PRO A CA 1
ATOM 677 C C . PRO A 1 89 ? -14.998 -2.890 7.271 1.00 70.44 89 PRO A C 1
ATOM 679 O O . PRO A 1 89 ? -16.162 -2.620 7.538 1.00 70.44 89 PRO A O 1
ATOM 682 N N . MET A 1 90 ? -14.003 -2.043 7.503 1.00 73.62 90 MET A N 1
ATOM 683 C CA . MET A 1 90 ? -14.161 -0.790 8.211 1.00 73.62 90 MET A CA 1
ATOM 684 C C . MET A 1 90 ? -14.504 0.331 7.271 1.00 73.62 90 MET A C 1
ATOM 686 O O . MET A 1 90 ? -15.128 1.281 7.724 1.00 73.62 90 MET A O 1
ATOM 690 N N . ILE A 1 91 ? -14.120 0.219 6.001 1.00 74.88 91 ILE A N 1
ATOM 691 C CA . ILE A 1 91 ? -14.296 1.241 4.982 1.00 74.88 91 ILE A CA 1
ATOM 692 C C . ILE A 1 91 ? -15.014 0.620 3.787 1.00 74.88 91 ILE A C 1
ATOM 694 O O . ILE A 1 91 ? -14.451 -0.205 3.078 1.00 74.88 91 ILE A O 1
ATOM 698 N N . SER A 1 92 ? -16.250 1.069 3.545 1.00 78.19 92 SER A N 1
ATOM 699 C CA . SER A 1 92 ? -17.027 0.668 2.368 1.00 78.19 92 SER A CA 1
ATOM 700 C C . SER A 1 92 ? -16.232 0.917 1.085 1.00 78.19 92 SER A C 1
ATOM 702 O O . SER A 1 92 ? -15.745 2.027 0.834 1.00 78.19 92 SER A O 1
ATOM 704 N N . PHE A 1 93 ? -16.139 -0.121 0.256 1.00 83.00 93 PHE A N 1
ATOM 705 C CA . PHE A 1 93 ? -15.453 -0.030 -1.023 1.00 83.00 93 PHE A CA 1
ATOM 706 C C . PHE A 1 93 ? -16.133 0.960 -1.976 1.00 83.00 93 PHE A C 1
ATOM 708 O O . PHE A 1 93 ? -15.441 1.661 -2.710 1.00 83.00 93 PHE A O 1
ATOM 715 N N . ASP A 1 94 ? -17.459 1.105 -1.919 1.00 84.31 94 ASP A N 1
ATOM 716 C CA . ASP A 1 94 ? -18.167 2.096 -2.737 1.00 84.31 94 ASP A CA 1
ATOM 717 C C . ASP A 1 94 ? -17.731 3.517 -2.393 1.00 84.31 94 ASP A C 1
ATOM 719 O O . ASP A 1 94 ? -17.461 4.317 -3.286 1.00 84.31 94 ASP A O 1
ATOM 723 N N . LYS A 1 95 ? -17.523 3.802 -1.104 1.00 80.88 95 LYS A N 1
ATOM 724 C CA . LYS A 1 95 ? -16.951 5.082 -0.678 1.00 80.88 95 LYS A CA 1
ATOM 725 C C . LYS A 1 95 ? -15.534 5.242 -1.226 1.00 80.88 95 LYS A C 1
ATOM 727 O O . LYS A 1 95 ? -15.228 6.262 -1.834 1.00 80.88 95 LYS A O 1
ATOM 732 N N . ILE A 1 96 ? -14.681 4.221 -1.091 1.00 85.50 96 ILE A N 1
ATOM 733 C CA . ILE A 1 96 ? -13.320 4.256 -1.659 1.00 85.50 96 ILE A CA 1
ATOM 734 C C . ILE A 1 96 ? -13.366 4.579 -3.156 1.00 85.50 96 ILE A C 1
ATOM 736 O O . ILE A 1 96 ? -12.614 5.443 -3.602 1.00 85.50 96 ILE A O 1
ATOM 740 N N . LYS A 1 97 ? -14.280 3.963 -3.916 1.00 86.50 97 LYS A N 1
ATOM 741 C CA . LYS A 1 97 ? -14.486 4.257 -5.341 1.00 86.50 97 LYS A CA 1
ATOM 742 C C . LYS A 1 97 ? -14.956 5.688 -5.585 1.00 86.50 97 LYS A C 1
ATOM 744 O O . LYS A 1 97 ? -14.432 6.340 -6.482 1.00 86.50 97 LYS A O 1
ATOM 749 N N . GLU A 1 98 ? -15.911 6.191 -4.809 1.00 85.94 98 GLU A N 1
ATOM 750 C CA . GLU A 1 98 ? -16.390 7.574 -4.920 1.00 85.94 98 GLU A CA 1
ATOM 751 C C . GLU A 1 98 ? -15.290 8.601 -4.632 1.00 85.94 98 GLU A C 1
ATOM 753 O O . GLU A 1 98 ? -15.190 9.614 -5.328 1.00 85.94 98 GLU A O 1
ATOM 758 N N . ALA A 1 99 ? -14.459 8.366 -3.612 1.00 85.19 99 ALA A N 1
ATOM 759 C CA . ALA A 1 99 ? -13.299 9.211 -3.346 1.00 85.19 99 ALA A CA 1
ATOM 760 C C . ALA A 1 99 ? -12.251 9.079 -4.449 1.00 85.19 99 ALA A C 1
ATOM 762 O O . ALA A 1 99 ? -11.762 10.095 -4.933 1.00 85.19 99 ALA A O 1
ATOM 763 N N . ALA A 1 100 ? -11.955 7.857 -4.891 1.00 86.31 100 ALA A N 1
ATOM 764 C CA . ALA A 1 100 ? -11.017 7.594 -5.974 1.00 86.31 100 ALA A CA 1
ATOM 765 C C . ALA A 1 100 ? -11.423 8.284 -7.281 1.00 86.31 100 ALA A C 1
ATOM 767 O O . ALA A 1 100 ? -10.571 8.850 -7.954 1.00 86.31 100 ALA A O 1
ATOM 768 N N . ALA A 1 101 ? -12.717 8.321 -7.605 1.00 86.31 101 ALA A N 1
ATOM 769 C CA . ALA A 1 101 ? -13.233 9.002 -8.793 1.00 86.31 101 ALA A CA 1
ATOM 770 C C . ALA A 1 101 ? -13.003 10.525 -8.776 1.00 86.31 101 ALA A C 1
ATOM 772 O O . ALA A 1 101 ? -13.001 11.160 -9.828 1.00 86.31 101 ALA A O 1
ATOM 773 N N . LYS A 1 102 ? -12.810 11.120 -7.592 1.00 84.81 102 LYS A N 1
ATOM 774 C CA . LYS A 1 102 ? -12.496 12.550 -7.418 1.00 84.81 102 LYS A CA 1
ATOM 775 C C . LYS A 1 102 ? -10.993 12.824 -7.426 1.00 84.81 102 LYS A C 1
ATOM 777 O O . LYS A 1 102 ? -10.586 13.983 -7.458 1.00 84.81 102 LYS A O 1
ATOM 782 N N . ILE A 1 103 ? -10.174 11.780 -7.358 1.00 83.44 103 ILE A N 1
ATOM 783 C CA . ILE A 1 103 ? -8.723 11.890 -7.386 1.00 83.44 103 ILE A CA 1
ATOM 784 C C . ILE A 1 103 ? -8.314 11.846 -8.849 1.00 83.44 103 ILE A C 1
ATOM 786 O O . ILE A 1 103 ? -8.490 10.832 -9.515 1.00 83.44 103 ILE A O 1
ATOM 790 N N . SER A 1 104 ? -7.737 12.939 -9.343 1.00 77.31 104 SER A N 1
ATOM 791 C CA . SER A 1 104 ? -6.918 12.842 -10.543 1.00 77.31 104 SER A CA 1
ATOM 792 C C . SER A 1 104 ? -5.623 12.152 -10.120 1.00 77.31 104 SER A C 1
ATOM 794 O O . SER A 1 104 ? -4.834 12.774 -9.401 1.00 77.31 104 SER A O 1
ATOM 796 N N . PRO A 1 105 ? -5.375 10.886 -10.504 1.00 66.31 105 PRO A N 1
ATOM 797 C CA . PRO A 1 105 ? -4.022 10.360 -10.421 1.00 66.31 105 PRO A CA 1
ATOM 798 C C . PRO A 1 105 ? -3.121 11.317 -11.213 1.00 66.31 105 PRO A C 1
ATOM 800 O O . PRO A 1 105 ? -3.587 11.962 -12.159 1.00 66.31 105 PRO A O 1
ATOM 803 N N . GLY A 1 106 ? -1.865 11.465 -10.787 1.00 71.38 106 GLY A N 1
ATOM 804 C CA . GLY A 1 106 ? -0.901 12.337 -11.459 1.00 71.38 106 GLY A CA 1
ATOM 805 C C . GLY A 1 106 ? -0.939 12.175 -12.981 1.00 71.38 106 GLY A C 1
ATOM 806 O O . GLY A 1 106 ? -1.232 11.093 -13.497 1.00 71.38 106 GLY A O 1
ATOM 807 N N . SER A 1 107 ? -0.690 13.259 -13.703 1.00 80.00 107 SER A N 1
ATOM 808 C CA . SER A 1 107 ? -0.735 13.259 -15.165 1.00 80.00 107 SER A CA 1
ATOM 809 C C . SER A 1 107 ? 0.419 12.461 -15.779 1.00 80.00 107 SER A C 1
ATOM 811 O O . SER A 1 107 ? 0.252 11.874 -16.849 1.00 80.00 107 SER A O 1
ATOM 813 N N . THR A 1 108 ? 1.558 12.376 -15.084 1.00 93.31 108 THR A N 1
ATOM 814 C CA . THR A 1 108 ? 2.755 11.655 -15.540 1.00 93.31 108 THR A CA 1
ATOM 815 C C . THR A 1 108 ? 2.993 10.350 -14.774 1.00 93.31 108 THR A C 1
ATOM 817 O O . THR A 1 108 ? 2.514 10.161 -13.653 1.00 93.31 108 THR A O 1
ATOM 820 N N . ASP A 1 109 ? 3.779 9.442 -15.364 1.00 94.38 109 ASP A N 1
ATOM 821 C CA . ASP A 1 109 ? 4.205 8.200 -14.701 1.00 94.38 109 ASP A CA 1
ATOM 822 C C . ASP A 1 109 ? 4.950 8.473 -13.386 1.00 94.38 109 ASP A C 1
ATOM 824 O O . ASP A 1 109 ? 4.755 7.756 -12.407 1.00 94.38 109 ASP A O 1
ATOM 828 N N . GLU A 1 110 ? 5.769 9.528 -13.353 1.00 94.75 110 GLU A N 1
ATOM 829 C CA . GLU A 1 110 ? 6.513 9.956 -12.168 1.00 94.75 110 GLU A CA 1
ATOM 830 C C . GLU A 1 110 ? 5.576 10.412 -11.048 1.00 94.75 110 GLU A C 1
ATOM 832 O O . GLU A 1 110 ? 5.698 9.958 -9.909 1.00 94.75 110 GLU A O 1
ATOM 837 N N . GLU A 1 111 ? 4.598 11.265 -11.364 1.00 93.81 111 GLU A N 1
ATOM 838 C CA . GLU A 1 111 ? 3.630 11.758 -10.383 1.00 93.81 111 GLU A CA 1
ATOM 839 C C . GLU A 1 111 ? 2.783 10.614 -9.816 1.00 93.81 111 GLU A C 1
ATOM 841 O O . GLU A 1 111 ? 2.537 10.553 -8.607 1.00 93.81 111 GLU A O 1
ATOM 846 N N . LYS A 1 112 ? 2.365 9.670 -10.668 1.00 93.94 112 LYS A N 1
ATOM 847 C CA . LYS A 1 112 ? 1.655 8.464 -10.229 1.00 93.94 112 LYS A CA 1
ATOM 848 C C . LYS A 1 112 ? 2.553 7.554 -9.386 1.00 93.94 112 LYS A C 1
ATOM 850 O O . LYS A 1 112 ? 2.116 7.075 -8.343 1.00 93.94 112 LYS A O 1
ATOM 855 N N . PHE A 1 113 ? 3.810 7.338 -9.773 1.00 94.12 113 PHE A N 1
ATOM 856 C CA . PHE A 1 113 ? 4.755 6.539 -8.987 1.00 94.12 113 PHE A CA 1
ATOM 857 C C . PHE A 1 113 ? 5.004 7.154 -7.604 1.00 94.12 113 PHE A C 1
ATOM 859 O O . PHE A 1 113 ? 4.923 6.459 -6.588 1.00 94.12 113 PHE A O 1
ATOM 866 N N . LYS A 1 114 ? 5.200 8.475 -7.544 1.00 92.00 114 LYS A N 1
ATOM 867 C CA . LYS A 1 114 ? 5.295 9.215 -6.283 1.00 92.00 114 LYS A CA 1
ATOM 868 C C . LYS A 1 114 ? 4.012 9.082 -5.458 1.00 92.00 114 LYS A C 1
ATOM 870 O O . LYS A 1 114 ? 4.084 8.855 -4.254 1.00 92.00 114 LYS A O 1
ATOM 875 N N . SER A 1 115 ? 2.846 9.179 -6.099 1.00 91.88 115 SER A N 1
ATOM 876 C CA . SER A 1 115 ? 1.541 9.007 -5.451 1.00 91.88 115 SER A CA 1
ATOM 877 C C . SER A 1 115 ? 1.403 7.633 -4.781 1.00 91.88 115 SER A C 1
ATOM 879 O O . SER A 1 115 ? 0.950 7.575 -3.639 1.00 91.88 115 SER A O 1
ATOM 881 N N . LEU A 1 116 ? 1.860 6.547 -5.425 1.00 92.94 116 LEU A N 1
ATOM 882 C CA . LEU A 1 116 ? 1.905 5.213 -4.805 1.00 92.94 116 LEU A CA 1
ATOM 883 C C . LEU A 1 116 ? 2.780 5.205 -3.551 1.00 92.94 116 LEU A C 1
ATOM 885 O O . LEU A 1 116 ? 2.345 4.727 -2.503 1.00 92.94 116 LEU A O 1
ATOM 889 N N . PHE A 1 117 ? 3.995 5.746 -3.662 1.00 90.44 117 PHE A N 1
ATOM 890 C CA . PHE A 1 117 ? 4.967 5.762 -2.573 1.00 90.44 117 PHE A CA 1
ATOM 891 C C . PHE A 1 117 ? 4.439 6.543 -1.358 1.00 90.44 117 PHE A C 1
ATOM 893 O O . PHE A 1 117 ? 4.445 6.035 -0.234 1.00 90.44 117 PHE A O 1
ATOM 900 N N . ASP A 1 118 ? 3.914 7.749 -1.597 1.00 90.06 118 ASP A N 1
ATOM 901 C CA . ASP A 1 118 ? 3.311 8.593 -0.564 1.00 90.06 118 ASP A CA 1
ATOM 902 C C . ASP A 1 118 ? 2.126 7.877 0.104 1.00 90.06 118 ASP A C 1
ATOM 904 O O . ASP A 1 118 ? 2.053 7.823 1.329 1.00 90.06 118 ASP A O 1
ATOM 908 N N . SER A 1 119 ? 1.220 7.277 -0.676 1.00 92.50 119 SER A N 1
ATOM 909 C CA . SER A 1 119 ? 0.054 6.574 -0.131 1.00 92.50 119 SER A CA 1
ATOM 910 C C . SER A 1 119 ? 0.432 5.368 0.729 1.00 92.50 119 SER A C 1
ATOM 912 O O . SER A 1 119 ? -0.147 5.196 1.799 1.00 92.50 119 SER A O 1
ATOM 914 N N . ILE A 1 120 ? 1.401 4.544 0.310 1.00 93.69 120 ILE A N 1
ATOM 915 C CA . ILE A 1 120 ? 1.885 3.401 1.109 1.00 93.69 120 ILE A CA 1
ATOM 916 C C . ILE A 1 120 ? 2.430 3.896 2.450 1.00 93.69 120 ILE A C 1
ATOM 918 O O . ILE A 1 120 ? 2.038 3.401 3.510 1.00 93.69 120 ILE A O 1
ATOM 922 N N . LYS A 1 121 ? 3.283 4.922 2.398 1.00 90.06 121 LYS A N 1
ATOM 923 C CA . LYS A 1 121 ? 3.883 5.538 3.579 1.00 90.06 121 LYS A CA 1
ATOM 924 C C . LYS A 1 121 ? 2.823 6.110 4.524 1.00 90.06 121 LYS A C 1
ATOM 926 O O . LYS A 1 121 ? 2.863 5.855 5.726 1.00 90.06 121 LYS A O 1
ATOM 931 N N . PHE A 1 122 ? 1.857 6.860 4.001 1.00 90.81 122 PHE A N 1
ATOM 932 C CA . PHE A 1 122 ? 0.830 7.516 4.813 1.00 90.81 122 PHE A CA 1
ATOM 933 C C . PHE A 1 122 ? -0.149 6.515 5.427 1.00 90.81 122 PHE A C 1
ATOM 935 O O . PHE A 1 122 ? -0.456 6.626 6.616 1.00 90.81 122 PHE A O 1
ATOM 942 N N . MET A 1 123 ? -0.554 5.487 4.670 1.00 92.38 123 MET A N 1
ATOM 943 C CA . MET A 1 123 ? -1.335 4.375 5.216 1.00 92.38 123 MET A CA 1
ATOM 944 C C . MET A 1 123 ? -0.595 3.707 6.377 1.00 92.38 123 MET A C 1
ATOM 946 O O . MET A 1 123 ? -1.193 3.524 7.436 1.00 92.38 123 MET A O 1
ATOM 950 N N . TYR A 1 124 ? 0.699 3.401 6.221 1.00 91.69 124 TYR A N 1
ATOM 951 C CA . TYR A 1 124 ? 1.489 2.777 7.284 1.00 91.69 124 TYR A CA 1
ATOM 952 C C . TYR A 1 124 ? 1.499 3.632 8.554 1.00 91.69 124 TYR A C 1
ATOM 954 O O . TYR A 1 124 ? 1.080 3.159 9.606 1.00 91.69 124 TYR A O 1
ATOM 962 N N . HIS A 1 125 ? 1.886 4.906 8.452 1.00 88.38 125 HIS A N 1
ATOM 963 C CA . HIS A 1 125 ? 1.970 5.797 9.613 1.00 88.38 125 HIS A CA 1
ATOM 964 C C . HIS A 1 125 ? 0.637 5.977 10.343 1.00 88.38 125 HIS A C 1
ATOM 966 O O . HIS A 1 125 ? 0.612 6.054 11.571 1.00 88.38 125 HIS A O 1
ATOM 972 N N . ARG A 1 126 ? -0.484 6.055 9.616 1.00 89.12 126 ARG A N 1
ATOM 973 C CA . ARG A 1 126 ? -1.800 6.174 10.258 1.00 89.12 126 ARG A CA 1
ATOM 974 C C . ARG A 1 126 ? -2.210 4.891 10.957 1.00 89.12 126 ARG A C 1
ATOM 976 O O . ARG A 1 126 ? -2.718 4.953 12.073 1.00 89.12 126 ARG A O 1
ATOM 983 N N . ILE A 1 127 ? -2.007 3.745 10.312 1.00 90.44 127 ILE A N 1
ATOM 984 C CA . ILE A 1 127 ? -2.355 2.447 10.892 1.00 90.44 127 ILE A CA 1
ATOM 985 C C . ILE A 1 127 ? -1.487 2.176 12.128 1.00 90.44 127 ILE A C 1
ATOM 987 O O . ILE A 1 127 ? -2.018 1.792 13.167 1.00 90.44 127 ILE A O 1
ATOM 991 N N . ASP A 1 128 ? -0.188 2.455 12.051 1.00 90.06 128 ASP A N 1
ATOM 992 C CA . ASP A 1 128 ? 0.748 2.348 13.173 1.00 90.06 128 ASP A CA 1
ATOM 993 C C . ASP A 1 128 ? 0.407 3.318 14.316 1.00 90.06 128 ASP A C 1
ATOM 995 O O . ASP A 1 128 ? 0.354 2.924 15.481 1.00 90.06 128 ASP A O 1
ATOM 999 N N . GLY A 1 129 ? 0.056 4.567 13.995 1.00 89.06 129 GLY A N 1
ATOM 1000 C CA . GLY A 1 129 ? -0.399 5.546 14.984 1.00 89.06 129 GLY A CA 1
ATOM 1001 C C . GLY A 1 129 ? -1.675 5.109 15.711 1.00 89.06 129 GLY A C 1
ATOM 1002 O O . GLY A 1 129 ? -1.759 5.215 16.936 1.00 89.06 129 GLY A O 1
ATOM 1003 N N . MET A 1 130 ? -2.647 4.555 14.979 1.00 89.88 130 MET A N 1
ATOM 1004 C CA . MET A 1 130 ? -3.857 3.963 15.560 1.00 89.88 130 MET A CA 1
ATOM 1005 C C . MET A 1 130 ? -3.547 2.740 16.423 1.00 89.88 130 MET A C 1
ATOM 1007 O O . MET A 1 130 ? -4.103 2.614 17.515 1.00 89.88 130 MET A O 1
ATOM 1011 N N . HIS A 1 131 ? -2.643 1.870 15.973 1.00 90.50 131 HIS A N 1
ATOM 1012 C CA . HIS A 1 131 ? -2.208 0.707 16.738 1.00 90.50 131 HIS A CA 1
ATOM 1013 C C . HIS A 1 131 ? -1.535 1.117 18.054 1.00 90.50 131 HIS A C 1
ATOM 1015 O O . HIS A 1 131 ? -1.972 0.701 19.125 1.00 90.50 131 HIS A O 1
ATOM 1021 N N . THR A 1 132 ? -0.567 2.030 17.985 1.00 90.12 132 THR A N 1
ATOM 1022 C CA . THR A 1 132 ? 0.135 2.593 19.145 1.00 90.12 132 THR A CA 1
ATOM 1023 C C . THR A 1 132 ? -0.831 3.283 20.113 1.00 90.12 132 THR A C 1
ATOM 1025 O O . THR A 1 132 ? -0.674 3.208 21.333 1.00 90.12 132 THR A O 1
ATOM 1028 N N . PHE A 1 133 ? -1.849 3.982 19.599 1.00 91.00 133 PHE A N 1
ATOM 1029 C CA . PHE A 1 133 ? -2.871 4.602 20.441 1.00 91.00 133 PHE A CA 1
ATOM 1030 C C . PHE A 1 133 ? -3.694 3.555 21.207 1.00 91.00 133 PHE A C 1
ATOM 1032 O O . PHE A 1 133 ? -3.923 3.721 22.405 1.00 91.00 133 PHE A O 1
ATOM 1039 N N . LEU A 1 134 ? -4.079 2.453 20.555 1.00 90.56 134 LEU A N 1
ATOM 1040 C CA . LEU A 1 134 ? -4.757 1.333 21.216 1.00 90.56 134 LEU A CA 1
ATOM 1041 C C . LEU A 1 134 ? -3.887 0.663 22.283 1.00 90.56 134 LEU A C 1
ATOM 1043 O O . LEU A 1 134 ? -4.395 0.322 23.351 1.00 90.56 134 LEU A O 1
ATOM 1047 N N . GLU A 1 135 ? -2.591 0.489 22.025 1.00 89.75 135 GLU A N 1
ATOM 1048 C CA . GLU A 1 135 ? -1.655 -0.069 23.008 1.00 89.75 135 GLU A CA 1
ATOM 1049 C C . GLU A 1 135 ? -1.545 0.814 24.255 1.00 89.75 135 GLU A C 1
ATOM 1051 O O . GLU A 1 135 ? -1.595 0.304 25.373 1.00 89.75 135 GLU A O 1
ATOM 1056 N N . LYS A 1 136 ? -1.497 2.143 24.085 1.00 90.38 136 LYS A N 1
ATOM 1057 C CA . LYS A 1 136 ? -1.502 3.104 25.206 1.00 90.38 136 LYS A CA 1
ATOM 1058 C C . LYS A 1 136 ? -2.772 3.029 26.051 1.00 90.38 136 LYS A C 1
ATOM 1060 O O . LYS A 1 136 ? -2.714 3.255 27.255 1.00 90.38 136 LYS A O 1
ATOM 1065 N N . LEU A 1 137 ? -3.906 2.713 25.430 1.00 90.88 137 LEU A N 1
ATOM 1066 C CA . LEU A 1 137 ? -5.174 2.476 26.125 1.00 90.88 137 LEU A CA 1
ATOM 1067 C C . LEU A 1 137 ? -5.288 1.056 26.694 1.00 90.88 137 LEU A C 1
ATOM 1069 O O . LEU A 1 137 ? -6.327 0.705 27.243 1.00 90.88 137 LEU A O 1
ATOM 1073 N N . THR A 1 138 ? -4.244 0.229 26.570 1.00 89.06 138 THR A N 1
ATOM 1074 C CA . THR A 1 138 ? -4.249 -1.182 26.983 1.00 89.06 138 THR A CA 1
ATOM 1075 C C . THR A 1 138 ? -5.453 -1.924 26.396 1.00 89.06 138 THR A C 1
ATOM 1077 O O . THR A 1 138 ? -6.205 -2.597 27.105 1.00 89.06 138 THR A O 1
ATOM 1080 N N . TRP A 1 139 ? -5.689 -1.732 25.092 1.00 87.25 139 TRP A N 1
ATOM 1081 C CA . TRP A 1 139 ? -6.910 -2.186 24.435 1.00 87.25 139 TRP A CA 1
ATOM 1082 C C . TRP A 1 139 ? -7.203 -3.668 24.696 1.00 87.25 139 TRP A C 1
ATOM 1084 O O . TRP A 1 139 ? -6.367 -4.552 24.496 1.00 87.25 139 TRP A O 1
ATOM 1094 N N . THR A 1 140 ? -8.456 -3.931 25.057 1.00 86.44 140 THR A N 1
ATOM 1095 C CA . THR A 1 140 ? -9.062 -5.259 25.035 1.00 86.44 140 THR A CA 1
ATOM 1096 C C . THR A 1 140 ? -10.474 -5.144 24.458 1.00 86.44 140 THR A C 1
ATOM 1098 O O . THR A 1 140 ? -11.086 -4.076 24.553 1.00 86.44 140 THR A O 1
ATOM 1101 N N . PRO A 1 141 ? -11.068 -6.235 23.937 1.00 85.00 141 PRO A N 1
ATOM 1102 C CA . PRO A 1 141 ? -12.455 -6.206 23.467 1.00 85.00 141 PRO A CA 1
ATOM 1103 C C . PRO A 1 141 ? -13.472 -5.746 24.525 1.00 85.00 141 PRO A C 1
ATOM 1105 O O . PRO A 1 141 ? -14.565 -5.305 24.170 1.00 85.00 141 PRO A O 1
ATOM 1108 N N . LYS A 1 142 ? -13.106 -5.840 25.812 1.00 86.88 142 LYS A N 1
ATOM 1109 C CA . LYS A 1 142 ? -13.909 -5.475 26.987 1.00 86.88 142 LYS A CA 1
ATOM 1110 C C . LYS A 1 142 ? -13.397 -4.208 27.690 1.00 86.88 142 LYS A C 1
ATOM 1112 O O . LYS A 1 142 ? -13.635 -4.053 28.883 1.00 86.88 142 LYS A O 1
ATOM 1117 N N . MET A 1 143 ? -12.664 -3.341 26.987 1.00 88.19 143 MET A N 1
ATOM 1118 C CA . MET A 1 143 ? -12.175 -2.087 27.566 1.00 88.19 143 MET A CA 1
ATOM 1119 C C . MET A 1 143 ? -13.322 -1.227 28.115 1.00 88.19 143 MET A C 1
ATOM 1121 O O . MET A 1 143 ? -14.445 -1.288 27.606 1.00 88.19 143 MET A O 1
ATOM 1125 N N . GLU A 1 144 ? -13.021 -0.425 29.135 1.00 91.38 144 GLU A N 1
ATOM 1126 C CA . GLU A 1 144 ? -13.991 0.467 29.768 1.00 91.38 144 GLU A CA 1
ATOM 1127 C C . GLU A 1 144 ? -14.550 1.498 28.779 1.00 91.38 144 GLU A C 1
ATOM 1129 O O . GLU A 1 144 ? -13.858 1.954 27.866 1.00 91.38 144 GLU A O 1
ATOM 1134 N N . GLU A 1 145 ? -15.799 1.912 28.998 1.00 89.31 145 GLU A N 1
ATOM 1135 C CA . GLU A 1 145 ? -16.528 2.828 28.111 1.00 89.31 145 GLU A CA 1
ATOM 1136 C C . GLU A 1 145 ? -15.787 4.158 27.891 1.00 89.31 145 GLU A C 1
ATOM 1138 O O . GLU A 1 145 ? -15.748 4.689 26.782 1.00 89.31 145 GLU A O 1
ATOM 1143 N N . GLY A 1 146 ? -15.133 4.678 28.935 1.00 90.56 146 GLY A N 1
ATOM 1144 C CA . GLY A 1 146 ? -14.354 5.912 28.848 1.00 90.56 146 GLY A CA 1
ATOM 1145 C C . GLY A 1 146 ? -13.173 5.810 27.880 1.00 90.56 146 GLY A C 1
ATOM 1146 O O . GLY A 1 146 ? -12.949 6.725 27.087 1.00 90.56 146 GLY A O 1
ATOM 1147 N N . ASP A 1 147 ? -12.438 4.700 27.904 1.00 91.62 147 ASP A N 1
ATOM 1148 C CA . ASP A 1 147 ? -11.312 4.481 26.993 1.00 91.62 147 ASP A CA 1
ATOM 1149 C C . ASP A 1 147 ? -11.781 4.054 25.599 1.00 91.62 147 ASP A C 1
ATOM 1151 O O . ASP A 1 147 ? -11.178 4.462 24.603 1.00 91.62 147 ASP A O 1
ATOM 1155 N N . ARG A 1 148 ? -12.900 3.321 25.501 1.00 91.12 148 ARG A N 1
ATOM 1156 C CA . ARG A 1 148 ? -13.559 3.034 24.219 1.00 91.12 148 ARG A CA 1
ATOM 1157 C C . ARG A 1 148 ? -13.905 4.327 23.491 1.00 91.12 148 ARG A C 1
ATOM 1159 O O . ARG A 1 148 ? -13.525 4.490 22.335 1.00 91.12 148 ARG A O 1
ATOM 1166 N N . LYS A 1 149 ? -14.519 5.285 24.186 1.00 91.00 149 LYS A N 1
ATOM 1167 C CA . LYS A 1 149 ? -14.856 6.593 23.616 1.00 91.00 149 LYS A CA 1
ATOM 1168 C C . LYS A 1 149 ? -13.621 7.373 23.155 1.00 91.00 149 LYS A C 1
ATOM 1170 O O . LYS A 1 149 ? -13.644 7.976 22.086 1.00 91.00 149 LYS A O 1
ATOM 1175 N N . LYS A 1 150 ? -12.510 7.319 23.904 1.00 92.31 150 LYS A N 1
ATOM 1176 C CA . LYS A 1 150 ? -11.232 7.917 23.465 1.00 92.31 150 LYS A CA 1
ATOM 1177 C C . LYS A 1 150 ? -10.725 7.281 22.168 1.00 92.31 150 LYS A C 1
ATOM 1179 O O . LYS A 1 150 ? -10.254 8.004 21.292 1.00 92.31 150 LYS A O 1
ATOM 1184 N N . ALA A 1 151 ? -10.814 5.955 22.043 1.00 90.88 151 ALA A N 1
ATOM 1185 C CA . ALA A 1 151 ? -10.452 5.234 20.822 1.00 90.88 151 ALA A CA 1
ATOM 1186 C C . ALA A 1 151 ? -11.351 5.619 19.643 1.00 90.88 151 ALA A C 1
ATOM 1188 O O . ALA A 1 151 ? -10.838 5.931 18.570 1.00 90.88 151 ALA A O 1
ATOM 1189 N N . GLU A 1 152 ? -12.666 5.686 19.845 1.00 90.31 152 GLU A N 1
ATOM 1190 C CA . GLU A 1 152 ? -13.613 6.135 18.818 1.00 90.31 152 GLU A CA 1
ATOM 1191 C C . GLU A 1 152 ? -13.315 7.556 18.341 1.00 90.31 152 GLU A C 1
ATOM 1193 O O . GLU A 1 152 ? -13.229 7.793 17.136 1.00 90.31 152 GLU A O 1
ATOM 1198 N N . ASP A 1 153 ? -13.115 8.499 19.263 1.00 89.12 153 ASP A N 1
ATOM 1199 C CA . ASP A 1 153 ? -12.814 9.893 18.929 1.00 89.12 153 ASP A CA 1
ATOM 1200 C C . ASP A 1 153 ? -11.475 10.020 18.192 1.00 89.12 153 ASP A C 1
ATOM 1202 O O . ASP A 1 153 ? -11.346 10.813 17.253 1.00 89.12 153 ASP A O 1
ATOM 1206 N N . TYR A 1 154 ? -10.474 9.229 18.589 1.00 89.31 154 TYR A N 1
ATOM 1207 C CA . TYR A 1 154 ? -9.191 9.178 17.897 1.00 89.31 154 TYR A CA 1
ATOM 1208 C C . TYR A 1 154 ? -9.345 8.610 16.483 1.00 89.31 154 TYR A C 1
ATOM 1210 O O . TYR A 1 154 ? -8.851 9.206 15.523 1.00 89.31 154 TYR A O 1
ATOM 1218 N N . PHE A 1 155 ? -10.068 7.504 16.313 1.00 88.75 155 PHE A N 1
ATOM 1219 C CA . PHE A 1 155 ? -10.270 6.901 14.998 1.00 88.75 155 PHE A CA 1
ATOM 1220 C C . PHE A 1 155 ? -11.132 7.756 14.084 1.00 88.75 155 PHE A C 1
ATOM 1222 O O . PHE A 1 155 ? -10.787 7.916 12.917 1.00 88.75 155 PHE A O 1
ATOM 1229 N N . LYS A 1 156 ? -12.188 8.394 14.590 1.00 86.44 156 LYS A N 1
ATOM 1230 C CA . LYS A 1 156 ? -12.987 9.338 13.800 1.00 86.44 156 LYS A CA 1
ATOM 1231 C C . LYS A 1 156 ? -12.142 10.469 13.229 1.00 86.44 156 LYS A C 1
ATOM 1233 O O . LYS A 1 156 ? -12.425 10.899 12.125 1.00 86.44 156 LYS A O 1
ATOM 1238 N N . LYS A 1 157 ? -11.096 10.916 13.930 1.00 85.56 157 LYS A N 1
ATOM 1239 C CA . LYS A 1 157 ? -10.173 11.953 13.435 1.00 85.56 157 LYS A CA 1
ATOM 1240 C C . LYS A 1 157 ? -9.151 11.444 12.418 1.00 85.56 157 LYS A C 1
ATOM 1242 O O . LYS A 1 157 ? -8.606 12.253 11.681 1.00 85.56 157 LYS A O 1
ATOM 1247 N N . ASN A 1 158 ? -8.869 10.141 12.390 1.00 85.75 158 ASN A N 1
ATOM 1248 C CA . ASN A 1 158 ? -7.762 9.574 11.610 1.00 85.75 158 ASN A CA 1
ATOM 1249 C C . ASN A 1 158 ? -8.209 8.635 10.479 1.00 85.75 158 ASN A C 1
ATOM 1251 O O . ASN A 1 158 ? -7.438 8.383 9.556 1.00 85.75 158 ASN A O 1
ATOM 1255 N N . VAL A 1 159 ? -9.442 8.129 10.518 1.00 83.12 159 VAL A N 1
ATOM 1256 C CA . VAL A 1 159 ? -9.996 7.193 9.528 1.00 83.12 159 VAL A CA 1
ATOM 1257 C C . VAL A 1 159 ? -10.922 7.910 8.551 1.00 83.12 159 VAL A C 1
ATOM 1259 O O . VAL A 1 159 ? -10.863 7.631 7.356 1.00 83.12 159 VAL A O 1
ATOM 1262 N N . TYR A 1 160 ? -11.728 8.861 9.034 1.00 73.38 160 TYR A N 1
ATOM 1263 C CA . TYR A 1 160 ? -12.832 9.479 8.296 1.00 73.38 160 TYR A CA 1
ATOM 1264 C C . TYR A 1 160 ? -12.912 10.992 8.486 1.00 73.38 160 TYR A C 1
ATOM 1266 O O . TYR A 1 160 ? -12.486 11.513 9.502 1.00 73.38 160 TYR A O 1
ATOM 1274 N N . ASN A 1 161 ? -13.592 11.700 7.580 1.00 67.12 161 ASN A N 1
ATOM 1275 C CA . ASN A 1 161 ? -13.959 13.104 7.800 1.00 67.12 161 ASN A CA 1
ATOM 1276 C C . ASN A 1 161 ? -15.208 13.251 8.705 1.00 67.12 161 ASN A C 1
ATOM 1278 O O . ASN A 1 161 ? -16.215 13.832 8.307 1.00 67.12 161 ASN A O 1
ATOM 1282 N N . GLY A 1 162 ? -15.167 12.664 9.907 1.00 57.56 162 GLY A N 1
ATOM 1283 C CA . GLY A 1 162 ? -16.070 12.972 11.028 1.00 57.56 162 GLY A CA 1
ATOM 1284 C C . GLY A 1 162 ? -17.513 12.439 11.008 1.00 57.56 162 GLY A C 1
ATOM 1285 O O . GLY A 1 162 ? -18.166 12.504 12.045 1.00 57.56 162 GLY A O 1
ATOM 1286 N N . SER A 1 163 ? -18.027 11.892 9.901 1.00 63.66 163 SER A N 1
ATOM 1287 C CA . SER A 1 163 ? -19.452 11.515 9.781 1.00 63.66 163 SER A CA 1
ATOM 1288 C C . SER A 1 163 ? -19.775 10.023 9.933 1.00 63.66 163 SER A C 1
ATOM 1290 O O . SER A 1 163 ? -20.942 9.649 9.846 1.00 63.66 163 SER A O 1
ATOM 1292 N N . TYR A 1 164 ? -18.776 9.164 10.147 1.00 69.19 164 TYR A N 1
ATOM 1293 C CA . TYR A 1 164 ? -18.973 7.714 10.178 1.00 69.19 164 TYR A CA 1
ATOM 1294 C C . TYR A 1 164 ? -18.736 7.129 11.568 1.00 69.19 164 TYR A C 1
ATOM 1296 O O . TYR A 1 164 ? -17.815 7.530 12.286 1.00 69.19 164 TYR A O 1
ATOM 1304 N N . GLU A 1 165 ? -19.578 6.165 11.934 1.00 72.81 165 GLU A N 1
ATOM 1305 C CA . GLU A 1 165 ? -19.336 5.314 13.093 1.00 72.81 165 GLU A CA 1
ATOM 1306 C C . GLU A 1 165 ? -18.076 4.477 12.867 1.00 72.81 165 GLU A C 1
ATOM 1308 O O . GLU A 1 165 ? -17.786 4.043 11.749 1.00 72.81 165 GLU A O 1
ATOM 1313 N N . VAL A 1 166 ? -17.308 4.280 13.937 1.00 78.69 166 VAL A N 1
ATOM 1314 C CA . VAL A 1 166 ? -16.102 3.457 13.911 1.00 78.69 166 VAL A CA 1
ATOM 1315 C C . VAL A 1 166 ? -16.240 2.372 14.963 1.00 78.69 166 VAL A C 1
ATOM 1317 O O . VAL A 1 166 ? -16.316 2.671 16.151 1.00 78.69 166 VAL A O 1
ATOM 1320 N N . ASP A 1 167 ? -16.213 1.116 14.528 1.00 85.12 167 ASP A N 1
ATOM 1321 C CA . ASP A 1 167 ? -16.070 -0.023 15.430 1.00 85.12 167 ASP A CA 1
ATOM 1322 C C . ASP A 1 167 ? -14.601 -0.140 15.868 1.00 85.12 167 ASP A C 1
ATOM 1324 O O . ASP A 1 167 ? -13.714 -0.485 15.082 1.00 85.12 167 ASP A O 1
ATOM 1328 N N . VAL A 1 168 ? -14.342 0.141 17.148 1.00 86.94 168 VAL A N 1
ATOM 1329 C CA . VAL A 1 168 ? -12.997 0.083 17.740 1.00 86.94 168 VAL A CA 1
ATOM 1330 C C . VAL A 1 168 ? -12.371 -1.308 17.628 1.00 86.94 168 VAL A C 1
ATOM 1332 O O . VAL A 1 168 ? -11.174 -1.420 17.362 1.00 86.94 168 VAL A O 1
ATOM 1335 N N . ASN A 1 169 ? -13.150 -2.373 17.825 1.00 86.94 169 ASN A N 1
ATOM 1336 C CA . ASN A 1 169 ? -12.626 -3.739 17.818 1.00 86.94 169 ASN A CA 1
ATOM 1337 C C . ASN A 1 169 ? -12.234 -4.164 16.412 1.00 86.94 169 ASN A C 1
ATOM 1339 O O . ASN A 1 169 ? -11.186 -4.778 16.202 1.00 86.94 169 ASN A O 1
ATOM 1343 N N . ALA A 1 170 ? -13.069 -3.824 15.443 1.00 84.00 170 ALA A N 1
ATOM 1344 C CA . ALA A 1 170 ? -12.784 -4.171 14.072 1.00 84.00 170 ALA A CA 1
ATOM 1345 C C . ALA A 1 170 ? -11.673 -3.282 13.480 1.00 84.00 170 ALA A C 1
ATOM 1347 O O . ALA A 1 170 ? -10.837 -3.792 12.733 1.00 84.00 170 ALA A O 1
ATOM 1348 N N . MET A 1 171 ? -11.538 -2.020 13.914 1.00 86.31 171 MET A N 1
ATOM 1349 C CA . MET A 1 171 ? -10.367 -1.189 13.597 1.00 86.31 171 MET A CA 1
ATOM 1350 C C . MET A 1 171 ? -9.076 -1.738 14.221 1.00 86.31 171 MET A C 1
ATOM 1352 O O . MET A 1 171 ? -8.038 -1.771 13.558 1.00 86.31 171 MET A O 1
ATOM 1356 N N . ALA A 1 172 ? -9.130 -2.240 15.460 1.00 87.69 172 ALA A N 1
ATOM 1357 C CA . ALA A 1 172 ? -8.007 -2.953 16.070 1.00 87.69 172 ALA A CA 1
ATOM 1358 C C . ALA A 1 172 ? -7.620 -4.199 15.251 1.00 87.69 172 ALA A C 1
ATOM 1360 O O . ALA A 1 172 ? -6.433 -4.471 15.056 1.00 87.69 172 ALA A O 1
ATOM 1361 N N . GLY A 1 173 ? -8.615 -4.919 14.722 1.00 85.75 173 GLY A N 1
ATOM 1362 C CA . GLY A 1 173 ? -8.426 -6.015 13.771 1.00 85.75 173 GLY A CA 1
ATOM 1363 C C . GLY A 1 173 ? -7.717 -5.569 12.490 1.00 85.75 173 GLY A C 1
ATOM 1364 O O . GLY A 1 173 ? -6.709 -6.167 12.124 1.00 85.75 173 GLY A O 1
ATOM 1365 N N . VAL A 1 174 ? -8.176 -4.485 11.855 1.00 85.69 174 VAL A N 1
ATOM 1366 C CA . VAL A 1 174 ? -7.526 -3.903 10.665 1.00 85.69 174 VAL A CA 1
ATOM 1367 C C . VAL A 1 174 ? -6.075 -3.532 10.959 1.00 85.69 174 VAL A C 1
ATOM 1369 O O . VAL A 1 174 ? -5.195 -3.912 10.190 1.00 85.69 174 VAL A O 1
ATOM 1372 N N . CYS A 1 175 ? -5.801 -2.865 12.085 1.00 87.88 175 CYS A N 1
ATOM 1373 C CA . CYS A 1 175 ? -4.436 -2.497 12.466 1.00 87.88 175 CYS A CA 1
ATOM 1374 C C . CYS A 1 175 ? -3.530 -3.726 12.580 1.00 87.88 175 CYS A C 1
ATOM 1376 O O . CYS A 1 175 ? -2.451 -3.757 11.993 1.00 87.88 175 CYS A O 1
ATOM 1378 N N . ARG A 1 176 ? -3.997 -4.777 13.262 1.00 86.00 176 ARG A N 1
ATOM 1379 C CA . ARG A 1 176 ? -3.250 -6.036 13.395 1.00 86.00 176 ARG A CA 1
ATOM 1380 C C . ARG A 1 176 ? -3.029 -6.732 12.058 1.00 86.00 176 ARG A C 1
ATOM 1382 O O . ARG A 1 176 ? -1.923 -7.188 11.795 1.00 86.00 176 ARG A O 1
ATOM 1389 N N . VAL A 1 177 ? -4.054 -6.807 11.210 1.00 86.06 177 VAL A N 1
ATOM 1390 C CA . VAL A 1 177 ? -3.957 -7.467 9.900 1.00 86.06 177 VAL A CA 1
ATOM 1391 C C . VAL A 1 177 ? -3.010 -6.714 8.972 1.00 86.06 177 VAL A C 1
ATOM 1393 O O . VAL A 1 177 ? -2.238 -7.351 8.267 1.00 86.06 177 VAL A O 1
ATOM 1396 N N . PHE A 1 178 ? -3.028 -5.381 8.959 1.00 87.44 178 PHE A N 1
ATOM 1397 C CA . PHE A 1 178 ? -2.152 -4.589 8.090 1.00 87.44 178 PHE A CA 1
ATOM 1398 C C . PHE A 1 178 ? -0.698 -4.561 8.583 1.00 87.44 178 PHE A C 1
ATOM 1400 O O . PHE A 1 178 ? 0.211 -4.573 7.755 1.00 87.44 178 PHE A O 1
ATOM 1407 N N . LEU A 1 179 ? -0.469 -4.550 9.900 1.00 88.12 179 LEU A N 1
ATOM 1408 C CA . LEU A 1 179 ? 0.875 -4.482 10.492 1.00 88.12 179 LEU A CA 1
ATOM 1409 C C . LEU A 1 179 ? 1.496 -5.855 10.795 1.00 88.12 179 LEU A C 1
ATOM 1411 O O . LEU A 1 179 ? 2.664 -5.922 11.173 1.00 88.12 179 LEU A O 1
ATOM 1415 N N . SER A 1 180 ? 0.745 -6.951 10.641 1.00 87.94 180 SER A N 1
ATOM 1416 C CA . SER A 1 180 ? 1.284 -8.306 10.797 1.00 87.94 180 SER A CA 1
ATOM 1417 C C . SER A 1 180 ? 2.432 -8.550 9.819 1.00 87.94 180 SER A C 1
ATOM 1419 O O . SER A 1 180 ? 2.354 -8.163 8.655 1.00 87.94 180 SER A O 1
ATOM 1421 N N . GLN A 1 181 ? 3.468 -9.264 10.263 1.00 85.94 181 GLN A N 1
ATOM 1422 C CA . GLN A 1 181 ? 4.614 -9.610 9.417 1.00 85.94 181 GLN A CA 1
ATOM 1423 C C . GLN A 1 181 ? 4.239 -10.482 8.215 1.00 85.94 181 GLN A C 1
ATOM 1425 O O . GLN A 1 181 ? 4.963 -10.472 7.228 1.00 85.94 181 GLN A O 1
ATOM 1430 N N . GLU A 1 182 ? 3.119 -11.200 8.301 1.00 86.19 182 GLU A N 1
ATOM 1431 C CA . GLU A 1 182 ? 2.566 -12.038 7.230 1.00 86.19 182 GLU A CA 1
ATOM 1432 C C . GLU A 1 182 ? 1.642 -11.244 6.285 1.00 86.19 182 GLU A C 1
ATOM 1434 O O . GLU A 1 182 ? 1.117 -11.775 5.306 1.00 86.19 182 GLU A O 1
ATOM 1439 N N . SER A 1 183 ? 1.398 -9.963 6.581 1.00 88.00 183 SER A N 1
ATOM 1440 C CA . SER A 1 183 ? 0.485 -9.127 5.813 1.00 88.00 183 SER A CA 1
ATOM 1441 C C . SER A 1 183 ? 1.058 -8.746 4.460 1.00 88.00 183 SER A C 1
ATOM 1443 O O . SER A 1 183 ? 2.184 -8.259 4.347 1.00 88.00 183 SER A O 1
ATOM 1445 N N . VAL A 1 184 ? 0.214 -8.821 3.432 1.00 92.38 184 VAL A N 1
ATOM 1446 C CA . VAL A 1 184 ? 0.532 -8.300 2.097 1.00 92.38 184 VAL A CA 1
ATOM 1447 C C . VAL A 1 184 ? 0.854 -6.801 2.134 1.00 92.38 184 VAL A C 1
ATOM 1449 O O . VAL A 1 184 ? 1.701 -6.333 1.377 1.00 92.38 184 VAL A O 1
ATOM 1452 N N . PHE A 1 185 ? 0.225 -6.038 3.033 1.00 93.31 185 PHE A N 1
ATOM 1453 C CA . PHE A 1 185 ? 0.531 -4.618 3.180 1.00 93.31 185 PHE A CA 1
ATOM 1454 C C . PHE A 1 185 ? 1.902 -4.401 3.820 1.00 93.31 185 PHE A C 1
ATOM 1456 O O . PHE A 1 185 ? 2.706 -3.632 3.298 1.00 93.31 185 PHE A O 1
ATOM 1463 N N . TYR A 1 186 ? 2.204 -5.126 4.895 1.00 91.81 186 TYR A N 1
ATOM 1464 C CA . TYR A 1 186 ? 3.501 -5.041 5.560 1.00 91.81 186 TYR A CA 1
ATOM 1465 C C . TYR A 1 186 ? 4.658 -5.425 4.626 1.00 91.81 186 TYR A C 1
ATOM 1467 O O . TYR A 1 186 ? 5.669 -4.725 4.565 1.00 91.81 186 TYR A O 1
ATOM 1475 N N . HIS A 1 187 ? 4.496 -6.482 3.824 1.00 93.62 187 HIS A N 1
ATOM 1476 C CA . HIS A 1 187 ? 5.481 -6.847 2.804 1.00 93.62 187 HIS A CA 1
ATOM 1477 C C . HIS A 1 187 ? 5.656 -5.759 1.737 1.00 93.62 187 HIS A C 1
ATOM 1479 O O . HIS A 1 187 ? 6.793 -5.439 1.389 1.00 93.62 187 HIS A O 1
ATOM 1485 N N . LEU A 1 188 ? 4.564 -5.140 1.267 1.00 95.31 188 LEU A N 1
ATOM 1486 C CA . LEU A 1 188 ? 4.639 -4.016 0.330 1.00 95.31 188 LEU A CA 1
ATOM 1487 C C . LEU A 1 188 ? 5.457 -2.850 0.903 1.00 95.31 188 LEU A C 1
ATOM 1489 O O . LEU A 1 188 ? 6.330 -2.325 0.212 1.00 95.31 188 LEU A O 1
ATOM 1493 N N . VAL A 1 189 ? 5.206 -2.483 2.164 1.00 93.81 189 VAL A N 1
ATOM 1494 C CA . VAL A 1 189 ? 5.969 -1.443 2.871 1.00 93.81 189 VAL A CA 1
ATOM 1495 C C . VAL A 1 189 ? 7.453 -1.802 2.899 1.00 93.81 189 VAL A C 1
ATOM 1497 O O . VAL A 1 189 ? 8.277 -0.979 2.509 1.00 93.81 189 VAL A O 1
ATOM 1500 N N . LYS A 1 190 ? 7.803 -3.050 3.241 1.00 92.38 190 LYS A N 1
ATOM 1501 C CA . LYS A 1 190 ? 9.203 -3.505 3.249 1.00 92.38 190 LYS A CA 1
ATOM 1502 C C . LYS A 1 190 ? 9.877 -3.389 1.884 1.00 92.38 190 LYS A C 1
ATOM 1504 O O . LYS A 1 190 ? 11.009 -2.925 1.828 1.00 92.38 190 LYS A O 1
ATOM 1509 N N . TYR A 1 191 ? 9.213 -3.770 0.791 1.00 93.19 191 TYR A N 1
ATOM 1510 C CA . TYR A 1 191 ? 9.805 -3.632 -0.547 1.00 93.19 191 TYR A CA 1
ATOM 1511 C C . TYR A 1 191 ? 10.063 -2.168 -0.918 1.00 93.19 191 TYR A C 1
ATOM 1513 O O . TYR A 1 191 ? 11.083 -1.858 -1.528 1.00 93.19 191 TYR A O 1
ATOM 1521 N N . PHE A 1 192 ? 9.158 -1.266 -0.538 1.00 92.00 192 PHE A N 1
ATOM 1522 C CA . PHE A 1 192 ? 9.293 0.163 -0.815 1.00 92.00 192 PHE A CA 1
ATOM 1523 C C . PHE A 1 192 ? 10.340 0.839 0.088 1.00 92.00 192 PHE A C 1
ATOM 1525 O O . PHE A 1 192 ? 11.077 1.704 -0.389 1.00 92.00 192 PHE A O 1
ATOM 1532 N N . ASP A 1 193 ? 10.472 0.407 1.345 1.00 90.88 193 ASP A N 1
ATOM 1533 C CA . ASP A 1 193 ? 11.562 0.817 2.239 1.00 90.88 193 ASP A CA 1
ATOM 1534 C C . ASP A 1 193 ? 12.925 0.332 1.728 1.00 90.88 193 ASP A C 1
ATOM 1536 O O . ASP A 1 193 ? 13.870 1.116 1.662 1.00 90.88 193 ASP A O 1
ATOM 1540 N N . GLU A 1 194 ? 13.033 -0.943 1.338 1.00 91.44 194 GLU A N 1
ATOM 1541 C CA . GLU A 1 194 ? 14.252 -1.508 0.748 1.00 91.44 194 GLU A CA 1
ATOM 1542 C C . GLU A 1 194 ? 14.648 -0.747 -0.521 1.00 91.44 194 GLU A C 1
ATOM 1544 O O . GLU A 1 194 ? 15.803 -0.352 -0.657 1.00 91.44 194 GLU A O 1
ATOM 1549 N N . PHE A 1 195 ? 13.693 -0.476 -1.414 1.00 91.75 195 PHE A N 1
ATOM 1550 C CA . PHE A 1 195 ? 13.929 0.316 -2.619 1.00 91.75 195 PHE A CA 1
ATOM 1551 C C . PHE A 1 195 ? 14.468 1.711 -2.294 1.00 91.75 195 PHE A C 1
ATOM 1553 O O . PHE A 1 195 ? 15.469 2.141 -2.870 1.00 91.75 195 PHE A O 1
ATOM 1560 N N . ALA A 1 196 ? 13.826 2.428 -1.376 1.00 89.56 196 ALA A N 1
ATOM 1561 C CA . ALA A 1 196 ? 14.226 3.792 -1.076 1.00 89.56 196 ALA A CA 1
ATOM 1562 C C . ALA A 1 196 ? 15.562 3.860 -0.317 1.00 89.56 196 ALA A C 1
ATOM 1564 O O . ALA A 1 196 ? 16.354 4.769 -0.561 1.00 89.56 196 ALA A O 1
ATOM 1565 N N . ASN A 1 197 ? 15.872 2.851 0.499 1.00 87.94 197 ASN A N 1
ATOM 1566 C CA . ASN A 1 197 ? 17.206 2.679 1.063 1.00 87.94 197 ASN A CA 1
ATOM 1567 C C . ASN A 1 197 ? 18.239 2.385 -0.019 1.00 87.94 197 ASN A C 1
ATOM 1569 O O . ASN A 1 197 ? 19.296 3.015 -0.038 1.00 87.94 197 ASN A O 1
ATOM 1573 N N . SER A 1 198 ? 17.946 1.489 -0.958 1.00 88.00 198 SER A N 1
ATOM 1574 C CA . SER A 1 198 ? 18.861 1.210 -2.061 1.00 88.00 198 SER A CA 1
ATOM 1575 C C . SER A 1 198 ? 19.107 2.435 -2.936 1.00 88.00 198 SER A C 1
ATOM 1577 O O . SER A 1 198 ? 20.259 2.671 -3.280 1.00 88.00 198 SER A O 1
ATOM 1579 N N . LYS A 1 199 ? 18.097 3.280 -3.205 1.00 87.50 199 LYS A N 1
ATOM 1580 C CA . LYS A 1 199 ? 18.287 4.552 -3.932 1.00 87.50 199 LYS A CA 1
ATOM 1581 C C . LYS A 1 199 ? 19.378 5.431 -3.312 1.00 87.50 199 LYS A C 1
ATOM 1583 O O . LYS A 1 199 ? 20.170 6.011 -4.053 1.00 87.50 199 LYS A O 1
ATOM 1588 N N . ILE A 1 200 ? 19.430 5.507 -1.977 1.00 85.06 200 ILE A N 1
ATOM 1589 C CA . ILE A 1 200 ? 20.460 6.261 -1.244 1.00 85.06 200 ILE A CA 1
ATOM 1590 C C . ILE A 1 200 ? 21.841 5.636 -1.477 1.00 85.06 200 ILE A C 1
ATOM 1592 O O . ILE A 1 200 ? 22.795 6.346 -1.772 1.00 85.06 200 ILE A O 1
ATOM 1596 N N . HIS A 1 201 ? 21.952 4.308 -1.394 1.00 83.75 201 HIS A N 1
ATOM 1597 C CA . HIS A 1 201 ? 23.229 3.604 -1.567 1.00 83.75 201 HIS A CA 1
ATOM 1598 C C . HIS A 1 201 ? 23.741 3.634 -3.015 1.00 83.75 201 HIS A C 1
ATOM 1600 O O . HIS A 1 201 ? 24.951 3.648 -3.240 1.00 83.75 201 HIS A O 1
ATOM 1606 N N . THR A 1 202 ? 22.840 3.644 -3.998 1.00 83.06 202 THR A N 1
ATOM 1607 C CA . THR A 1 202 ? 23.178 3.623 -5.428 1.00 83.06 202 THR A CA 1
ATOM 1608 C C . THR A 1 202 ? 23.224 5.015 -6.061 1.00 83.06 202 THR A C 1
ATOM 1610 O O . THR A 1 202 ? 23.428 5.111 -7.270 1.00 83.06 202 THR A O 1
ATOM 1613 N N . ASN A 1 203 ? 23.038 6.088 -5.278 1.00 82.56 203 ASN A N 1
ATOM 1614 C CA . ASN A 1 203 ? 22.974 7.484 -5.739 1.00 82.56 203 ASN A CA 1
ATOM 1615 C C . ASN A 1 203 ? 21.969 7.712 -6.884 1.00 82.56 203 ASN A C 1
ATOM 1617 O O . ASN A 1 203 ? 22.190 8.528 -7.781 1.00 82.56 203 ASN A O 1
ATOM 1621 N N . VAL A 1 204 ? 20.854 6.979 -6.875 1.00 83.62 204 VAL A N 1
ATOM 1622 C CA . VAL A 1 204 ? 19.754 7.231 -7.810 1.00 83.62 204 VAL A CA 1
ATOM 1623 C C . VAL A 1 204 ? 18.875 8.293 -7.180 1.00 83.62 204 VAL A C 1
ATOM 1625 O O . VAL A 1 204 ? 18.102 8.006 -6.273 1.00 83.62 204 VAL A O 1
ATOM 1628 N N . GLU A 1 205 ? 18.990 9.530 -7.642 1.00 77.12 205 GLU A N 1
ATOM 1629 C CA . GLU A 1 205 ? 18.216 10.640 -7.078 1.00 77.12 205 GLU A CA 1
ATOM 1630 C C . GLU A 1 205 ? 16.841 10.750 -7.754 1.00 77.12 205 GLU A C 1
ATOM 1632 O O . GLU A 1 205 ? 15.803 10.791 -7.086 1.00 77.12 205 GLU A O 1
ATOM 1637 N N . ASN A 1 206 ? 16.814 10.658 -9.084 1.00 87.31 206 ASN A N 1
ATOM 1638 C CA . ASN A 1 206 ? 15.641 10.974 -9.897 1.00 87.31 206 ASN A CA 1
ATOM 1639 C C . ASN A 1 206 ? 14.786 9.751 -10.250 1.00 87.31 206 ASN A C 1
ATOM 1641 O O . ASN A 1 206 ? 15.204 8.598 -10.107 1.00 87.31 206 ASN A O 1
ATOM 1645 N N . PHE A 1 207 ? 13.563 10.021 -10.703 1.00 93.25 207 PHE A N 1
ATOM 1646 C CA . PHE A 1 207 ? 12.708 9.034 -11.350 1.00 93.25 207 PHE A CA 1
ATOM 1647 C C . PHE A 1 207 ? 13.357 8.512 -12.638 1.00 93.25 207 PHE A C 1
ATOM 1649 O O . PHE A 1 207 ? 13.968 9.273 -13.392 1.00 93.25 207 PHE A O 1
ATOM 1656 N N . VAL A 1 208 ? 13.204 7.213 -12.899 1.00 95.25 208 VAL A N 1
ATOM 1657 C CA . VAL A 1 208 ? 13.677 6.579 -14.133 1.00 95.25 208 VAL A CA 1
ATOM 1658 C C . VAL A 1 208 ? 12.483 6.222 -15.005 1.00 95.25 208 VAL A C 1
ATOM 1660 O O . VAL A 1 208 ? 11.639 5.409 -14.620 1.00 95.25 208 VAL A O 1
ATOM 1663 N N . SER A 1 209 ? 12.428 6.828 -16.191 1.00 95.31 209 SER A N 1
ATOM 1664 C CA . SER A 1 209 ? 11.368 6.569 -17.162 1.00 95.31 209 SER A CA 1
ATOM 1665 C C . SER A 1 209 ? 11.387 5.111 -17.628 1.00 95.31 209 SER A C 1
ATOM 1667 O O . SER A 1 209 ? 12.457 4.584 -17.951 1.00 95.31 209 SER A O 1
ATOM 1669 N N . PRO A 1 210 ? 10.221 4.447 -17.687 1.00 95.81 210 PRO A N 1
ATOM 1670 C CA . PRO A 1 210 ? 10.129 3.077 -18.170 1.00 95.81 210 PRO A CA 1
ATOM 1671 C C . PRO A 1 210 ? 10.394 2.985 -19.674 1.00 95.81 210 PRO A C 1
ATOM 1673 O O . PRO A 1 210 ? 10.077 3.904 -20.426 1.00 95.81 210 PRO A O 1
ATOM 1676 N N . GLN A 1 211 ? 10.914 1.839 -20.113 1.00 91.56 211 GLN A N 1
ATOM 1677 C CA . GLN A 1 211 ? 10.917 1.464 -21.526 1.00 91.56 211 GLN A CA 1
ATOM 1678 C C . GLN A 1 211 ? 9.544 0.891 -21.910 1.00 91.56 211 GLN A C 1
ATOM 1680 O O . GLN A 1 211 ? 8.944 0.143 -21.134 1.00 91.56 211 GLN A O 1
ATOM 1685 N N . ASP A 1 212 ? 9.045 1.241 -23.096 1.00 87.38 212 ASP A N 1
ATOM 1686 C CA . ASP A 1 212 ? 7.678 0.907 -23.528 1.00 87.38 212 ASP A CA 1
ATOM 1687 C C . ASP A 1 212 ? 7.481 -0.578 -23.889 1.00 87.38 212 ASP A C 1
ATOM 1689 O O . ASP A 1 212 ? 6.351 -1.067 -23.937 1.00 87.38 212 ASP A O 1
ATOM 1693 N N . ASP A 1 213 ? 8.562 -1.319 -24.137 1.00 91.62 213 ASP A N 1
ATOM 1694 C CA . ASP A 1 213 ? 8.543 -2.739 -24.499 1.00 91.62 213 ASP A CA 1
ATOM 1695 C C . ASP A 1 213 ? 8.583 -3.687 -23.289 1.00 91.62 213 ASP A C 1
ATOM 1697 O O . ASP A 1 213 ? 8.350 -4.892 -23.437 1.00 91.62 213 ASP A O 1
ATOM 1701 N N . VAL A 1 214 ? 8.811 -3.156 -22.083 1.00 93.69 214 VAL A N 1
ATOM 1702 C CA . VAL A 1 214 ? 8.822 -3.938 -20.844 1.00 93.69 214 VAL A CA 1
ATOM 1703 C C . VAL A 1 214 ? 7.401 -4.381 -20.498 1.00 93.69 214 VAL A C 1
ATOM 1705 O O . VAL A 1 214 ? 6.504 -3.577 -20.248 1.00 93.69 214 VAL A O 1
ATOM 1708 N N . LYS A 1 215 ? 7.201 -5.698 -20.443 1.00 94.88 215 LYS A N 1
ATOM 1709 C CA . LYS A 1 215 ? 5.922 -6.331 -20.101 1.00 94.88 215 LYS A CA 1
ATOM 1710 C C . LYS A 1 215 ? 6.046 -7.142 -18.827 1.00 94.88 215 LYS A C 1
ATOM 1712 O O . LYS A 1 215 ? 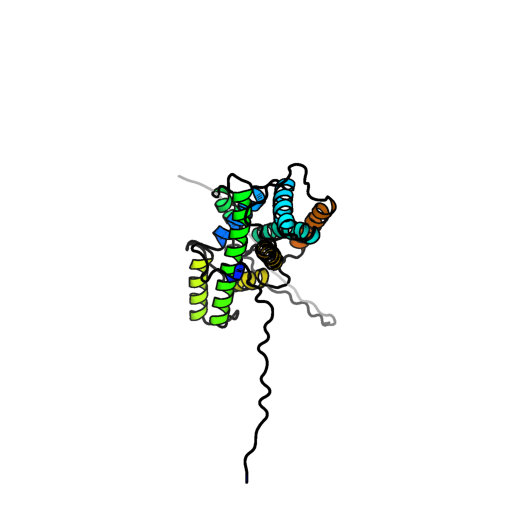7.128 -7.625 -18.493 1.00 94.88 215 LYS A O 1
ATOM 1717 N N . VAL A 1 216 ? 4.916 -7.333 -18.151 1.00 95.50 216 VAL A N 1
ATOM 1718 C CA . VAL A 1 216 ? 4.860 -8.244 -17.005 1.00 95.50 216 VAL A CA 1
ATOM 1719 C C . VAL A 1 216 ? 5.151 -9.663 -17.503 1.00 95.50 216 VAL A C 1
ATOM 1721 O O . VAL A 1 216 ? 4.502 -10.101 -18.459 1.00 95.50 216 VAL A O 1
ATOM 1724 N N . PRO A 1 217 ? 6.073 -10.412 -16.875 1.00 96.44 217 PRO A N 1
ATOM 1725 C CA . PRO A 1 217 ? 6.259 -11.819 -17.195 1.00 96.44 217 PRO A CA 1
ATOM 1726 C C . PRO A 1 217 ? 4.948 -12.603 -17.032 1.00 96.44 217 PRO A C 1
ATOM 1728 O O . PRO A 1 217 ? 4.184 -12.384 -16.084 1.00 96.44 217 PRO A O 1
ATOM 1731 N N . ALA A 1 218 ? 4.685 -13.540 -17.946 1.00 95.62 218 ALA A N 1
ATOM 1732 C CA . ALA A 1 218 ? 3.451 -14.331 -17.933 1.00 95.62 218 ALA A CA 1
ATOM 1733 C C . ALA A 1 218 ? 3.294 -15.127 -16.627 1.00 95.62 218 ALA A C 1
ATOM 1735 O O . ALA A 1 218 ? 2.208 -15.169 -16.052 1.00 95.62 218 ALA A O 1
ATOM 1736 N N . GLU A 1 219 ? 4.396 -15.677 -16.116 1.00 95.44 219 GLU A N 1
ATOM 1737 C CA . GLU A 1 219 ? 4.449 -16.419 -14.852 1.00 95.44 219 GLU A CA 1
ATOM 1738 C C . GLU A 1 219 ? 4.035 -15.553 -13.656 1.00 95.44 219 GLU A C 1
ATOM 1740 O O . GLU A 1 219 ? 3.273 -15.998 -12.801 1.00 95.44 219 GLU A O 1
ATOM 1745 N N . VAL A 1 220 ? 4.467 -14.288 -13.628 1.00 96.00 220 VAL A N 1
ATOM 1746 C CA . VAL A 1 220 ? 4.110 -13.328 -12.571 1.00 96.00 220 VAL A CA 1
ATOM 1747 C C . VAL A 1 220 ? 2.622 -12.995 -12.632 1.00 96.00 220 VAL A C 1
ATOM 1749 O O . VAL A 1 220 ? 1.965 -12.920 -11.595 1.00 96.00 220 VAL A O 1
ATOM 1752 N N . THR A 1 221 ? 2.073 -12.835 -13.839 1.00 94.94 221 THR A N 1
ATOM 1753 C CA . THR A 1 221 ? 0.640 -12.566 -14.030 1.00 94.94 221 THR A CA 1
ATOM 1754 C C . THR A 1 221 ? -0.214 -13.756 -13.593 1.00 94.94 221 THR A C 1
ATOM 1756 O O . THR A 1 221 ? -1.157 -13.575 -12.825 1.00 94.94 221 THR A O 1
ATOM 1759 N N . ALA A 1 222 ? 0.146 -14.972 -14.011 1.00 95.38 222 ALA A N 1
ATOM 1760 C CA . ALA A 1 222 ? -0.565 -16.191 -13.628 1.00 95.38 222 ALA A CA 1
ATOM 1761 C C . ALA A 1 222 ? -0.492 -16.448 -12.112 1.00 95.38 222 ALA A C 1
ATOM 1763 O O . ALA A 1 222 ? -1.494 -16.811 -11.491 1.00 95.38 222 ALA A O 1
ATOM 1764 N N . ALA A 1 223 ? 0.675 -16.221 -11.498 1.00 95.81 223 ALA A N 1
ATOM 1765 C CA . ALA A 1 223 ? 0.837 -16.315 -10.050 1.00 95.81 223 ALA A CA 1
ATOM 1766 C C . ALA A 1 223 ? -0.045 -15.294 -9.320 1.00 95.81 223 ALA A C 1
ATOM 1768 O O . ALA A 1 223 ? -0.755 -15.665 -8.388 1.00 95.81 223 ALA A O 1
ATOM 1769 N N . LEU A 1 224 ? -0.063 -14.036 -9.775 1.00 95.56 224 LEU A N 1
ATOM 1770 C CA . LEU A 1 224 ? -0.911 -12.996 -9.197 1.00 95.56 224 LEU A CA 1
ATOM 1771 C C . LEU A 1 224 ? -2.396 -13.372 -9.253 1.00 95.56 224 LEU A C 1
ATOM 1773 O O . LEU A 1 224 ? -3.092 -13.248 -8.251 1.00 95.56 224 LEU A O 1
ATOM 1777 N N . GLU A 1 225 ? -2.885 -13.842 -10.398 1.00 94.75 225 GLU A N 1
ATOM 1778 C CA . GLU A 1 225 ? -4.292 -14.230 -10.562 1.00 94.75 225 GLU A CA 1
ATOM 1779 C C . GLU A 1 225 ? -4.676 -15.382 -9.626 1.00 94.75 225 GLU A C 1
ATOM 1781 O O . GLU A 1 225 ? -5.709 -15.315 -8.955 1.00 94.75 225 GLU A O 1
ATOM 1786 N N . LYS A 1 226 ? -3.806 -16.390 -9.499 1.00 94.50 226 LYS A N 1
ATOM 1787 C CA . LYS A 1 226 ? -3.992 -17.497 -8.552 1.00 94.50 226 LYS A CA 1
ATOM 1788 C C . LYS A 1 226 ? -4.002 -17.018 -7.097 1.00 94.50 226 LYS A C 1
ATOM 1790 O O . LYS A 1 226 ? -4.854 -17.440 -6.318 1.00 94.50 226 LYS A O 1
ATOM 1795 N N . GLU A 1 227 ? -3.062 -16.152 -6.723 1.00 92.94 227 GLU A N 1
ATOM 1796 C CA . GLU A 1 227 ? -2.966 -15.605 -5.366 1.00 92.94 227 GLU A CA 1
ATOM 1797 C C . GLU A 1 227 ? -4.184 -14.730 -5.015 1.00 92.94 227 GLU A C 1
ATOM 1799 O O . GLU A 1 227 ? -4.700 -14.821 -3.902 1.00 92.94 227 GLU A O 1
ATOM 1804 N N . LEU A 1 228 ? -4.682 -13.924 -5.959 1.00 91.88 228 LEU A N 1
ATOM 1805 C CA . LEU A 1 228 ? -5.874 -13.094 -5.760 1.00 91.88 228 LEU A CA 1
ATOM 1806 C C . LEU A 1 228 ? -7.146 -13.934 -5.588 1.00 91.88 228 LEU A C 1
ATOM 1808 O O . LEU A 1 228 ? -7.972 -13.599 -4.739 1.00 91.88 228 LEU A O 1
ATOM 1812 N N . ALA A 1 229 ? -7.291 -15.029 -6.341 1.00 89.31 229 ALA A N 1
ATOM 1813 C CA . ALA A 1 229 ? -8.408 -15.960 -6.170 1.00 89.31 229 ALA A CA 1
ATOM 1814 C C . ALA A 1 229 ? -8.387 -16.611 -4.774 1.00 89.31 229 ALA A C 1
ATOM 1816 O O . ALA A 1 229 ? -9.385 -16.576 -4.055 1.00 89.31 229 ALA A O 1
ATOM 1817 N N . ALA A 1 230 ? -7.224 -17.101 -4.333 1.00 86.38 230 ALA A N 1
ATOM 1818 C CA . ALA A 1 230 ? -7.072 -17.698 -3.004 1.00 86.38 230 ALA A CA 1
ATOM 1819 C C . ALA A 1 230 ? -7.340 -16.694 -1.861 1.00 86.38 230 ALA A C 1
ATOM 1821 O O . ALA A 1 230 ? -7.897 -17.056 -0.820 1.00 86.38 230 ALA A O 1
ATOM 1822 N N . GLN A 1 231 ? -6.974 -15.420 -2.050 1.00 81.25 231 GLN A N 1
ATOM 1823 C CA . GLN A 1 231 ? -7.231 -14.351 -1.080 1.00 81.25 231 GLN A CA 1
ATOM 1824 C C . GLN A 1 231 ? -8.732 -14.056 -0.920 1.00 81.25 231 GLN A C 1
ATOM 1826 O O . GLN A 1 231 ? -9.168 -13.742 0.189 1.00 81.25 231 GLN A O 1
ATOM 1831 N N . GLN A 1 232 ? -9.524 -14.176 -1.992 1.00 75.12 232 GLN A N 1
ATOM 1832 C CA . GLN A 1 232 ? -10.984 -14.037 -1.928 1.00 75.12 232 GLN A CA 1
ATOM 1833 C C . GLN A 1 232 ? -11.639 -15.213 -1.191 1.00 75.12 232 GLN A C 1
ATOM 1835 O O . GLN A 1 232 ? -12.531 -14.995 -0.374 1.00 75.12 232 GLN A O 1
ATOM 1840 N N . GLU A 1 233 ? -11.171 -16.441 -1.427 1.00 70.00 233 GLU A N 1
ATOM 1841 C CA . GLU A 1 233 ? -11.710 -17.650 -0.782 1.00 70.00 233 GLU A CA 1
ATOM 1842 C C . GLU A 1 233 ? -11.382 -17.735 0.715 1.00 70.00 233 GLU A C 1
ATOM 1844 O O . GLU A 1 233 ? -12.186 -18.226 1.504 1.00 70.00 233 GLU A O 1
ATOM 1849 N N . SER A 1 234 ? -10.219 -17.225 1.130 1.00 60.56 234 SER A N 1
ATOM 1850 C CA . SER A 1 234 ? -9.745 -17.344 2.517 1.00 60.56 234 SER A CA 1
ATOM 1851 C C . SER A 1 234 ? -10.451 -16.407 3.507 1.00 60.56 234 SER A C 1
ATOM 1853 O O . SER A 1 234 ? -10.176 -16.477 4.703 1.00 60.56 234 SER A O 1
ATOM 1855 N N . GLY A 1 235 ? -11.335 -15.512 3.044 1.00 54.75 235 GLY A N 1
ATOM 1856 C CA . GLY A 1 235 ? -12.154 -14.667 3.921 1.00 54.75 235 GLY A CA 1
ATOM 1857 C C . GLY A 1 235 ? -11.355 -13.827 4.925 1.00 54.75 235 GLY A C 1
ATOM 1858 O O . GLY A 1 235 ? -11.882 -13.486 5.981 1.00 54.75 235 GLY A O 1
ATOM 1859 N N . VAL A 1 236 ? -10.093 -13.485 4.614 1.00 48.25 236 VAL A N 1
ATOM 1860 C CA . VAL A 1 236 ? -9.123 -12.808 5.514 1.00 48.25 236 VAL A CA 1
ATOM 1861 C C . VAL A 1 236 ? -9.628 -11.443 6.007 1.00 48.25 236 VAL A C 1
ATOM 1863 O O . VAL A 1 236 ? -9.043 -10.820 6.891 1.00 48.25 236 VAL A O 1
ATOM 1866 N N . VAL A 1 237 ? -10.758 -10.987 5.475 1.00 47.62 237 VAL A N 1
ATOM 1867 C CA . VAL A 1 237 ? -11.422 -9.773 5.888 1.00 47.62 237 VAL A CA 1
ATOM 1868 C C . VAL A 1 237 ? -12.903 -10.075 6.151 1.00 47.62 237 VAL A C 1
ATOM 1870 O O . VAL A 1 237 ? -13.626 -10.376 5.199 1.00 47.62 237 VAL A O 1
ATOM 1873 N N . PRO A 1 238 ? -13.386 -10.041 7.411 1.00 35.44 238 PRO A N 1
ATOM 1874 C CA . PRO A 1 238 ? -14.814 -10.176 7.670 1.00 35.44 238 PRO A CA 1
ATOM 1875 C C . PRO A 1 238 ? -15.530 -9.014 6.979 1.00 35.44 238 PRO A C 1
ATOM 1877 O O . PRO A 1 238 ? -15.188 -7.863 7.213 1.00 35.44 238 PRO A O 1
ATOM 1880 N N . ALA A 1 239 ? -16.493 -9.296 6.105 1.00 35.84 239 ALA A N 1
ATOM 1881 C CA . ALA A 1 239 ? -17.301 -8.251 5.484 1.00 35.84 239 ALA A CA 1
ATOM 1882 C C . ALA A 1 239 ? -18.039 -7.434 6.569 1.00 35.84 239 ALA A C 1
ATOM 1884 O O . ALA A 1 239 ? -18.441 -8.011 7.590 1.00 35.84 239 ALA A O 1
ATOM 1885 N N . PRO A 1 240 ? -18.253 -6.117 6.382 1.00 36.09 240 PRO A N 1
ATOM 1886 C CA . PRO A 1 240 ? -19.101 -5.364 7.290 1.00 36.09 240 PRO A CA 1
ATOM 1887 C C . PRO A 1 240 ? -20.507 -5.963 7.249 1.00 36.09 240 PRO A C 1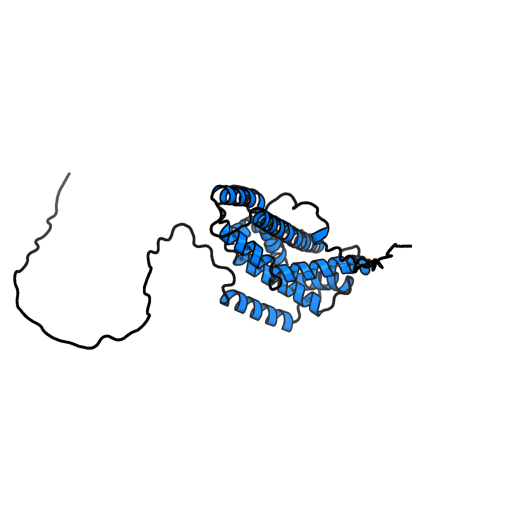
ATOM 1889 O O . PRO A 1 240 ? -21.110 -6.080 6.183 1.00 36.09 240 PRO A O 1
ATOM 1892 N N . LYS A 1 241 ? -21.054 -6.321 8.414 1.00 33.28 241 LYS A N 1
ATOM 1893 C CA . LYS A 1 241 ? -22.507 -6.424 8.538 1.00 33.28 241 LYS A CA 1
ATOM 1894 C C . LYS A 1 241 ? -23.043 -5.003 8.414 1.00 33.28 241 LYS A C 1
ATOM 1896 O O . LYS A 1 241 ? -22.735 -4.164 9.258 1.00 33.28 241 LYS A O 1
ATOM 1901 N N . GLU A 1 242 ? -23.803 -4.724 7.361 1.00 30.70 242 GLU A N 1
ATOM 1902 C CA . GLU A 1 242 ? -24.579 -3.488 7.292 1.00 30.70 242 GLU A CA 1
ATOM 1903 C C . GLU A 1 242 ? -25.473 -3.382 8.544 1.00 30.70 242 GLU A C 1
ATOM 1905 O O . GLU A 1 242 ? -26.110 -4.374 8.924 1.00 30.70 242 GLU A O 1
ATOM 1910 N N . PRO A 1 243 ? -25.550 -2.215 9.209 1.00 34.72 243 PRO A N 1
ATOM 1911 C CA . PRO A 1 243 ? -26.505 -2.015 10.286 1.00 34.72 243 PRO A CA 1
ATOM 1912 C C . PRO A 1 243 ? -27.907 -1.958 9.669 1.00 34.72 243 PRO A C 1
ATOM 1914 O O . PRO A 1 243 ? -28.293 -0.951 9.081 1.00 34.72 243 PRO A O 1
ATOM 1917 N N . GLY A 1 244 ? -28.668 -3.050 9.770 1.00 34.22 244 GLY A N 1
ATOM 1918 C CA . GLY A 1 244 ? -30.075 -3.051 9.358 1.00 34.22 244 GLY A CA 1
ATOM 1919 C C . GLY A 1 244 ? -30.710 -4.408 9.064 1.00 34.22 244 GLY A C 1
ATOM 1920 O O . GLY A 1 244 ? -31.931 -4.511 9.119 1.00 34.22 244 GLY A O 1
ATOM 1921 N N . ALA A 1 245 ? -29.938 -5.464 8.805 1.00 30.67 245 ALA A N 1
ATOM 1922 C CA . ALA A 1 245 ? -30.514 -6.793 8.611 1.00 30.67 245 ALA A CA 1
ATOM 1923 C C . ALA A 1 245 ? -30.636 -7.521 9.958 1.00 30.67 245 ALA A C 1
ATOM 1925 O O . ALA A 1 245 ? -29.692 -8.149 10.443 1.00 30.67 245 ALA A O 1
ATOM 1926 N N . THR A 1 246 ? -31.812 -7.439 10.578 1.00 30.86 246 THR A N 1
ATOM 1927 C CA . THR A 1 246 ? -32.207 -8.373 11.632 1.00 30.86 246 THR A CA 1
ATOM 1928 C C . THR A 1 246 ? -32.163 -9.793 11.072 1.00 30.86 246 THR A C 1
ATOM 1930 O O . THR A 1 246 ? -32.910 -10.171 10.175 1.00 30.86 246 THR A O 1
ATOM 1933 N N . SER A 1 247 ? -31.265 -10.609 11.606 1.00 29.53 247 SER A N 1
ATOM 1934 C CA . SER A 1 247 ? -31.374 -12.061 11.530 1.00 29.53 247 SER A CA 1
ATOM 1935 C C . SER A 1 247 ? -31.202 -12.588 12.942 1.00 29.53 247 SER A C 1
ATOM 1937 O O . SER A 1 247 ? -30.093 -12.809 13.425 1.00 29.53 247 SER A O 1
ATOM 1939 N N . GLU A 1 248 ? -32.337 -12.722 13.625 1.00 36.78 248 GLU A N 1
ATOM 1940 C CA . GLU A 1 248 ? -32.484 -13.670 14.718 1.00 36.78 248 GLU A CA 1
ATOM 1941 C C . GLU A 1 248 ? -32.180 -15.061 14.171 1.00 36.78 248 GLU A C 1
ATOM 1943 O O . GLU A 1 248 ? -32.939 -15.591 13.362 1.00 36.78 248 GLU A O 1
ATOM 1948 N N . SER A 1 249 ? -31.072 -15.662 14.594 1.00 30.11 249 SER A N 1
ATOM 1949 C CA . SER A 1 249 ? -31.015 -17.109 14.828 1.00 30.11 249 SER A CA 1
ATOM 1950 C C . SER A 1 249 ? -29.735 -17.478 15.570 1.00 30.11 249 SER A C 1
ATOM 1952 O O . SER A 1 249 ? -28.639 -17.454 15.021 1.00 30.11 249 SER A O 1
ATOM 1954 N N . LEU A 1 250 ? -29.899 -17.881 16.823 1.00 29.58 250 LEU A N 1
ATOM 1955 C CA . LEU A 1 250 ? -29.073 -18.864 17.524 1.00 29.58 250 LEU A CA 1
ATOM 1956 C C . LEU A 1 250 ? -30.027 -19.591 18.494 1.00 29.58 250 LEU A C 1
ATOM 1958 O O . LEU A 1 250 ? -30.981 -18.953 18.944 1.00 29.58 250 LEU A O 1
ATOM 1962 N N . PRO A 1 251 ? -29.782 -20.848 18.912 1.00 40.50 251 PRO A N 1
ATOM 1963 C CA . PRO A 1 251 ? -28.710 -21.764 18.510 1.00 40.50 251 PRO A CA 1
ATOM 1964 C C . PRO A 1 251 ? -29.208 -23.199 18.208 1.00 40.50 251 PRO A C 1
ATOM 1966 O O . PRO A 1 251 ? -30.240 -23.636 18.708 1.00 40.50 251 PRO A O 1
ATOM 1969 N N . GLN A 1 252 ? -28.417 -24.006 17.498 1.00 29.66 252 GLN A N 1
ATOM 1970 C CA . GLN A 1 252 ? -28.468 -25.460 17.693 1.00 29.66 252 GLN A CA 1
ATOM 1971 C C . GLN A 1 252 ? -27.057 -25.994 17.913 1.00 29.66 252 GLN A C 1
ATOM 1973 O O . GLN A 1 252 ? -26.255 -26.129 16.993 1.00 29.66 252 GLN A O 1
ATOM 1978 N N . GLY A 1 253 ? -26.763 -26.252 19.188 1.00 27.42 253 GLY A N 1
ATOM 1979 C CA . GLY A 1 253 ? -25.672 -27.115 19.602 1.00 27.42 253 GLY A CA 1
ATOM 1980 C C . GLY A 1 253 ? -26.042 -28.572 19.338 1.00 27.42 253 GLY A C 1
ATOM 1981 O O . GLY A 1 253 ? -27.158 -28.997 19.623 1.00 27.42 253 GLY A O 1
ATOM 1982 N N . GLY A 1 254 ? -25.091 -29.329 18.802 1.00 27.19 254 GLY A N 1
ATOM 1983 C CA . GLY A 1 254 ? -25.174 -30.776 18.655 1.00 27.19 254 GLY A CA 1
ATOM 1984 C C . GLY A 1 254 ? -23.971 -31.427 19.320 1.00 27.19 254 GLY A C 1
ATOM 1985 O O . GLY A 1 254 ? -22.982 -31.717 18.656 1.00 27.19 254 GLY A O 1
ATOM 1986 N N . ALA A 1 255 ? -24.053 -31.639 20.634 1.00 30.80 255 ALA A N 1
ATOM 1987 C CA . ALA A 1 255 ? -23.276 -32.664 21.319 1.00 30.80 255 ALA A CA 1
ATOM 1988 C C . ALA A 1 255 ? -24.199 -33.878 21.458 1.00 30.80 255 ALA A C 1
ATOM 1990 O O . ALA A 1 255 ? -25.228 -33.809 22.127 1.00 30.80 255 ALA A O 1
ATOM 1991 N N . GLY A 1 256 ? -23.873 -34.959 20.754 1.00 29.50 256 GLY A N 1
ATOM 1992 C CA . GLY A 1 256 ? -24.625 -36.201 20.836 1.00 29.50 256 GLY A CA 1
ATOM 1993 C C . GLY A 1 256 ? -24.357 -36.925 22.148 1.00 29.50 256 GLY A C 1
ATOM 1994 O O . GLY A 1 256 ? -23.199 -37.101 22.499 1.00 29.50 256 GLY A O 1
ATOM 1995 N N . VAL A 1 257 ? -25.418 -37.398 22.804 1.00 31.38 257 VAL A N 1
ATOM 1996 C CA . VAL A 1 257 ? -25.455 -38.651 23.574 1.00 31.38 257 VAL A CA 1
ATOM 1997 C C . VAL A 1 257 ? -26.888 -39.200 23.495 1.00 31.38 257 VAL A C 1
ATOM 1999 O O . VAL A 1 257 ? -27.857 -38.449 23.474 1.00 31.38 257 VAL A O 1
ATOM 2002 N N . GLN A 1 258 ? -26.969 -40.520 23.367 1.00 29.91 258 GLN A N 1
ATOM 2003 C CA . GLN A 1 258 ? -28.130 -41.377 23.129 1.00 29.91 258 GLN A CA 1
ATOM 2004 C C . GLN A 1 258 ? -29.248 -41.262 24.179 1.00 29.91 258 GLN A C 1
ATOM 2006 O O . GLN A 1 258 ? -28.973 -41.167 25.372 1.00 29.91 258 GLN A O 1
ATOM 2011 N N . GLU A 1 259 ? -30.493 -41.459 23.739 1.00 32.25 259 GLU A N 1
ATOM 2012 C CA . GLU A 1 259 ? -31.621 -41.853 24.592 1.00 32.25 259 GLU A CA 1
ATOM 2013 C C . GLU A 1 259 ? -32.271 -43.132 24.011 1.00 32.25 259 GLU A C 1
ATOM 2015 O O . GLU A 1 259 ? -32.435 -43.220 22.788 1.00 32.25 259 GLU A O 1
ATOM 2020 N N . PRO A 1 260 ? -32.615 -44.153 24.824 1.00 37.34 260 PRO A N 1
ATOM 2021 C CA . PRO A 1 260 ? -33.345 -45.325 24.355 1.00 37.34 260 PRO A CA 1
ATOM 2022 C C . PRO A 1 260 ? -34.865 -45.254 24.624 1.00 37.34 260 PRO A C 1
ATOM 2024 O O . PRO A 1 260 ? -35.295 -45.118 25.761 1.00 37.34 260 PRO A O 1
ATOM 2027 N N . ARG A 1 261 ? -35.625 -45.474 23.538 1.00 29.27 261 ARG A N 1
ATOM 2028 C CA . ARG A 1 261 ? -36.908 -46.207 23.362 1.00 29.27 261 ARG A CA 1
ATOM 2029 C C . ARG A 1 261 ? -38.152 -45.958 24.251 1.00 29.27 261 ARG A C 1
ATOM 2031 O O . ARG A 1 261 ? -38.174 -46.279 25.428 1.00 29.27 261 ARG A O 1
ATOM 2038 N N . GLU A 1 262 ? -39.231 -45.614 23.525 1.00 29.31 262 GLU A N 1
ATOM 2039 C CA . GLU A 1 262 ? -40.612 -46.169 23.498 1.00 29.31 262 GLU A CA 1
ATOM 2040 C C . GLU A 1 262 ? -41.386 -46.457 24.802 1.00 29.31 262 GLU A C 1
ATOM 2042 O O . GLU A 1 262 ? -41.038 -47.356 25.559 1.00 29.31 262 GLU A O 1
ATOM 2047 N N . SER A 1 263 ? -42.600 -45.889 24.924 1.00 28.03 263 SER A N 1
ATOM 2048 C CA . SER A 1 263 ? -43.880 -46.577 24.605 1.00 28.03 263 SER A CA 1
ATOM 2049 C C . SER A 1 263 ? -45.090 -45.944 25.327 1.00 28.03 263 SER A C 1
ATOM 2051 O O . SER A 1 263 ? -45.001 -45.612 26.505 1.00 28.03 263 SER A O 1
ATOM 2053 N N . GLY A 1 264 ? -46.244 -45.862 24.642 1.00 26.86 264 GLY A N 1
ATOM 2054 C CA . GLY A 1 264 ? -47.576 -45.853 25.278 1.00 26.86 264 GLY A CA 1
ATOM 2055 C C . GLY A 1 264 ? -48.510 -44.665 24.981 1.00 26.86 264 GLY A C 1
ATOM 2056 O O . GLY A 1 264 ? -48.494 -43.664 25.685 1.00 26.86 264 GLY A O 1
ATOM 2057 N N . ALA A 1 265 ? -49.400 -44.821 23.994 1.00 30.50 265 ALA A N 1
ATOM 2058 C CA . ALA A 1 265 ? -50.695 -44.113 23.894 1.00 30.50 265 ALA A CA 1
ATOM 2059 C C . ALA A 1 265 ? -51.776 -44.886 24.712 1.00 30.50 265 ALA A C 1
ATOM 2061 O O . ALA A 1 265 ? -51.399 -45.891 25.321 1.00 30.50 265 ALA A O 1
ATOM 2062 N N . PRO A 1 266 ? -53.108 -44.609 24.666 1.00 53.12 266 PRO A N 1
ATOM 2063 C CA . PRO A 1 266 ? -53.900 -43.465 24.148 1.00 53.12 266 PRO A CA 1
ATOM 2064 C C . PRO A 1 266 ? -55.062 -43.016 25.099 1.00 53.12 266 PRO A C 1
ATOM 2066 O O . PRO A 1 266 ? -55.383 -43.748 26.021 1.00 53.12 266 PRO A O 1
ATOM 2069 N N . THR A 1 267 ? -55.771 -41.897 24.826 1.00 31.50 267 THR A N 1
ATOM 2070 C CA . THR A 1 267 ? -57.266 -41.789 24.926 1.00 31.50 267 THR A CA 1
ATOM 2071 C C . THR A 1 267 ? -57.830 -40.414 24.492 1.00 31.50 267 THR A C 1
ATOM 2073 O O . THR A 1 267 ? -57.720 -39.440 25.222 1.00 31.50 267 THR A O 1
ATOM 2076 N N . SER A 1 268 ? -58.454 -40.414 23.306 1.00 34.31 268 SER A N 1
ATOM 2077 C CA . SER A 1 268 ? -59.756 -39.859 22.848 1.00 34.31 268 SER A CA 1
ATOM 2078 C C . SER A 1 268 ? -60.242 -38.380 23.007 1.00 34.31 268 SER A C 1
ATOM 2080 O O . SER A 1 268 ? -59.892 -37.707 23.967 1.00 34.31 268 SER A O 1
ATOM 2082 N N . PRO A 1 269 ? -61.098 -37.898 22.053 1.00 51.12 269 PRO A N 1
ATOM 2083 C CA . PRO A 1 269 ? -61.467 -36.489 21.728 1.00 51.12 269 PRO A CA 1
ATOM 2084 C C . PRO A 1 269 ? -62.913 -36.146 22.240 1.00 51.12 269 PRO A C 1
ATOM 2086 O O . PRO A 1 269 ? -63.356 -36.931 23.081 1.00 51.12 269 PRO A O 1
ATOM 2089 N N . PRO A 1 270 ? -63.718 -35.109 21.827 1.00 45.25 270 PRO A N 1
ATOM 2090 C CA . PRO A 1 270 ? -63.706 -34.171 20.670 1.00 45.25 270 PRO A CA 1
ATOM 2091 C C . PRO A 1 270 ? -64.034 -32.679 21.010 1.00 45.25 270 PRO A C 1
ATOM 2093 O O . PRO A 1 270 ? -64.237 -32.332 22.166 1.00 45.25 270 PRO A O 1
ATOM 2096 N N . ALA A 1 271 ? -64.003 -31.727 20.064 1.00 32.25 271 ALA A N 1
ATOM 2097 C CA . ALA A 1 271 ? -65.216 -31.191 19.416 1.00 32.25 271 ALA A CA 1
ATOM 2098 C C . ALA A 1 271 ? -64.899 -30.232 18.242 1.00 32.25 271 ALA A C 1
ATOM 2100 O O . ALA A 1 271 ? -63.871 -29.557 18.210 1.00 32.25 271 ALA A O 1
ATOM 2101 N N . GLU A 1 272 ? -65.820 -30.214 17.280 1.00 31.34 272 GLU A N 1
ATOM 2102 C CA . GLU A 1 272 ? -65.779 -29.603 15.950 1.00 31.34 272 GLU A CA 1
ATOM 2103 C C . GLU A 1 272 ? -65.969 -28.065 15.905 1.00 31.34 272 GLU A C 1
ATOM 2105 O O . GLU A 1 272 ? -66.616 -27.474 16.763 1.00 31.34 272 GLU A O 1
ATOM 2110 N N . LYS A 1 273 ? -65.393 -27.470 14.840 1.00 36.34 273 LYS A N 1
ATOM 2111 C CA . LYS A 1 273 ? -65.778 -26.305 13.985 1.00 36.34 273 LYS A CA 1
ATOM 2112 C C . LYS A 1 273 ? -67.123 -25.580 14.270 1.00 36.34 273 LYS A C 1
ATOM 2114 O O . LYS A 1 273 ? -68.059 -26.255 14.680 1.00 36.34 273 LYS A O 1
ATOM 2119 N N . PRO A 1 274 ? -67.326 -24.286 13.877 1.00 42.88 274 PRO A N 1
ATOM 2120 C CA . PRO A 1 274 ? -66.938 -23.753 12.550 1.00 42.88 274 PRO A CA 1
ATOM 2121 C C . PRO A 1 274 ? -66.569 -22.248 12.418 1.00 42.88 274 PRO A C 1
ATOM 2123 O O . PRO A 1 274 ? -66.899 -21.405 13.243 1.00 42.88 274 PRO A O 1
ATOM 2126 N N . LEU A 1 275 ? -65.935 -21.915 11.283 1.00 41.88 275 LEU A N 1
ATOM 2127 C CA . LEU A 1 275 ? -65.935 -20.577 10.662 1.00 41.88 275 LEU A CA 1
ATOM 2128 C C . LEU A 1 275 ? -67.329 -20.239 10.097 1.00 41.88 275 LEU A C 1
ATOM 2130 O O . LEU A 1 275 ? -67.980 -21.125 9.541 1.00 41.88 275 LEU A O 1
ATOM 2134 N N . PRO A 1 276 ? -67.720 -18.953 10.106 1.00 46.69 276 PRO A N 1
ATOM 2135 C CA . PRO A 1 276 ? -68.205 -18.320 8.868 1.00 46.69 276 PRO A CA 1
ATOM 2136 C C . PRO A 1 276 ? -67.672 -16.876 8.696 1.00 46.69 276 PRO A C 1
ATOM 2138 O O . PRO A 1 276 ? -67.588 -16.109 9.646 1.00 46.69 276 PRO A O 1
ATOM 2141 N N . GLN A 1 277 ? -67.088 -16.568 7.534 1.00 35.56 277 GLN A N 1
ATOM 2142 C CA . GLN A 1 277 ? -67.649 -15.744 6.441 1.00 35.56 277 GLN A CA 1
ATOM 2143 C C . GLN A 1 277 ? -67.705 -14.221 6.673 1.00 35.56 277 GLN A C 1
ATOM 2145 O O . GLN A 1 277 ? -68.425 -13.710 7.524 1.00 35.56 277 GLN A O 1
ATOM 2150 N N . SER A 1 278 ? -66.999 -13.502 5.793 1.00 42.94 278 SER A N 1
ATOM 2151 C CA . SER A 1 278 ? -67.258 -12.106 5.425 1.00 42.94 278 SER A CA 1
ATOM 2152 C C . SER A 1 278 ? -68.650 -11.926 4.808 1.00 42.94 278 SER A C 1
ATOM 2154 O O . SER A 1 278 ? -69.165 -12.846 4.170 1.00 42.94 278 SER A O 1
ATOM 2156 N N . PRO A 1 279 ? -69.179 -10.694 4.854 1.00 51.38 279 PRO A N 1
ATOM 2157 C CA . PRO A 1 279 ? -69.700 -10.082 3.632 1.00 51.38 279 PRO A CA 1
ATOM 2158 C C . PRO A 1 279 ? -69.220 -8.634 3.407 1.00 51.38 279 PRO A C 1
ATOM 2160 O O . PRO A 1 279 ? -69.016 -7.859 4.338 1.00 51.38 279 PRO A O 1
ATOM 2163 N N . GLN A 1 280 ? -69.076 -8.294 2.121 1.00 40.91 280 GLN A N 1
ATOM 2164 C CA . GLN A 1 280 ? -69.102 -6.938 1.548 1.00 40.91 280 GLN A CA 1
ATOM 2165 C C . GLN A 1 280 ? -70.446 -6.244 1.924 1.00 40.91 280 GLN A C 1
ATOM 2167 O O . GLN A 1 280 ? -71.397 -6.933 2.271 1.00 40.91 280 GLN A O 1
ATOM 2172 N N . THR A 1 281 ? -70.711 -4.933 1.846 1.00 3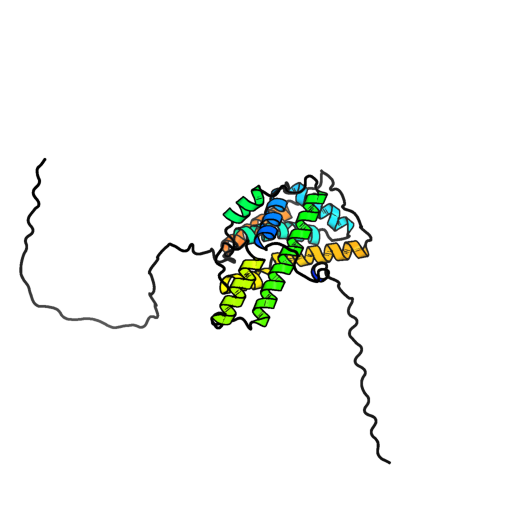9.47 281 THR A N 1
ATOM 2173 C CA . THR A 1 281 ? -70.387 -3.905 0.836 1.00 39.47 281 THR A CA 1
ATOM 2174 C C . THR A 1 281 ? -71.021 -2.559 1.278 1.00 39.47 281 THR A C 1
ATOM 2176 O O . THR A 1 281 ? -71.971 -2.588 2.052 1.00 39.47 281 THR A O 1
ATOM 2179 N N . GLN A 1 282 ? -70.602 -1.450 0.637 1.00 37.69 282 GLN A N 1
ATOM 2180 C CA . GLN A 1 282 ? -71.327 -0.174 0.384 1.00 37.69 282 GLN A CA 1
ATOM 2181 C C . GLN A 1 282 ? -71.602 0.766 1.579 1.00 37.69 282 GLN A C 1
ATOM 2183 O O . GLN A 1 282 ? -72.020 0.338 2.640 1.00 37.69 282 GLN A O 1
ATOM 2188 N N . GLY A 1 283 ? -71.453 2.088 1.477 1.00 34.84 283 GLY A N 1
ATOM 2189 C CA . GLY A 1 283 ? -71.079 2.965 0.369 1.00 34.84 283 GLY A CA 1
ATOM 2190 C C . GLY A 1 283 ? -71.251 4.432 0.796 1.00 34.84 283 GLY A C 1
ATOM 2191 O O . GLY A 1 283 ? -72.034 4.711 1.704 1.00 34.84 283 GLY A O 1
ATOM 2192 N N . ALA A 1 284 ? -70.511 5.332 0.152 1.00 39.19 284 ALA A N 1
ATOM 2193 C CA . ALA A 1 284 ? -70.827 6.742 -0.087 1.00 39.19 284 ALA A CA 1
ATOM 2194 C C . ALA A 1 284 ? -69.868 7.253 -1.170 1.00 39.19 284 ALA A C 1
ATOM 2196 O O . ALA A 1 284 ? -68.670 6.897 -1.083 1.00 39.19 284 ALA A O 1
#

Sequence (284 aa):
ALCCVLAVTSSDPQTGPIVVRVIDTVPAPPDGFLYADMAKFYATVESFEKNKLYAVISANFKAAQMTDEKVNEAFKHLYKVNALIKGNPMISFDKIKEAAAKISPGSTDEEKFKSLFDSIKFMYHRIDGMHTFLEKLTWTPKMEEGDRKKAEDYFKKNVYNGSYEVDVNAMAGVCRVFLSQESVFYHLVKYFDEFANSKIHTNVENFVSPQDDVKVPAEVTAALEKELAAQQESGVVPAPKEPGATSESLPQGGAGVQEPRESGAPTSPPAEKPLPQSPQTQGA

pLDDT: mean 74.94, std 23.76, range [26.86, 97.88]

Radius of gyration: 29.48 Å; chains: 1; bounding box: 115×62×77 Å

Secondary structure (DSSP, 8-state):
---------------------GGGS-SSPPSS-HHHHHHHHHHHHHTS-HHHHHHHHHHHHHHTT--HHHHHHHHHHHHHHHHHHHT-SSS-HHHHHHHHHH----SSHHHHHHHHHHHHHHHHHHHHHHHHHHHHTT--TT--HHHHHHHHHHHHHHHSSS-S---HHHHHHHHHHHHSTT-HHHHHHHHHHHHHHHHHHTT--S--PPPTT----HHHHHHHHHHHHHHHHTT-SPPP--TT----------------------------------------

Organism: Babesia bovis (NCBI:txid5865)